Protein AF-A0A9D8ZIA2-F1 (afdb_monomer)

Structure (mmCIF, N/CA/C/O backbone):
data_AF-A0A9D8ZIA2-F1
#
_entry.id   AF-A0A9D8ZIA2-F1
#
loop_
_atom_site.group_PDB
_atom_site.id
_atom_site.type_symbol
_atom_site.label_atom_id
_atom_site.label_alt_id
_atom_site.label_comp_id
_atom_site.label_asym_id
_atom_site.label_entity_id
_atom_site.label_seq_id
_atom_site.pdbx_PDB_ins_code
_atom_site.Cartn_x
_atom_site.Cartn_y
_atom_site.Cartn_z
_atom_site.occupancy
_atom_site.B_iso_or_equiv
_atom_site.auth_seq_id
_atom_site.auth_comp_id
_atom_site.auth_asym_id
_atom_site.auth_atom_id
_atom_site.pdbx_PDB_model_num
ATOM 1 N N . MET A 1 1 ? -18.509 6.668 10.616 1.00 90.44 1 MET A N 1
ATOM 2 C CA . MET A 1 1 ? -17.737 7.118 11.794 1.00 90.44 1 MET A CA 1
ATOM 3 C C . MET A 1 1 ? -17.154 5.915 12.534 1.00 90.44 1 MET A C 1
ATOM 5 O O . MET A 1 1 ? -17.784 4.862 12.490 1.00 90.44 1 MET A O 1
ATOM 9 N N . ILE A 1 2 ? -15.975 6.054 13.151 1.00 94.00 2 ILE A N 1
ATOM 10 C CA . ILE A 1 2 ? -15.231 5.004 13.873 1.00 94.00 2 ILE A CA 1
ATOM 11 C C . ILE A 1 2 ? -14.523 5.568 15.113 1.00 94.00 2 ILE A C 1
ATOM 13 O O . ILE A 1 2 ? -14.128 6.736 15.137 1.00 94.00 2 ILE A O 1
ATOM 17 N N . LYS A 1 3 ? -14.285 4.710 16.108 1.00 95.50 3 LYS A N 1
ATOM 18 C CA . LYS A 1 3 ? -13.441 5.009 17.271 1.00 95.50 3 LYS A CA 1
ATOM 19 C C . LYS A 1 3 ? -12.190 4.145 17.206 1.00 95.50 3 LYS A C 1
ATOM 21 O O . LYS A 1 3 ? -12.281 2.933 17.146 1.00 95.50 3 LYS A O 1
ATOM 26 N N . LEU A 1 4 ? -11.012 4.743 17.216 1.00 95.44 4 LEU A N 1
ATOM 27 C CA . LEU A 1 4 ? -9.748 4.015 17.152 1.00 95.44 4 LEU A CA 1
ATOM 28 C C . LEU A 1 4 ? -9.297 3.594 18.552 1.00 95.44 4 LEU A C 1
ATOM 30 O O . LEU A 1 4 ? -9.454 4.349 19.517 1.00 95.44 4 LEU A O 1
ATOM 34 N N . LYS A 1 5 ? -8.730 2.393 18.653 1.00 95.94 5 LYS A N 1
ATOM 35 C CA . LYS A 1 5 ? -8.091 1.863 19.859 1.00 95.94 5 LYS A CA 1
ATOM 36 C C . LYS A 1 5 ? -6.977 0.913 19.436 1.00 95.94 5 LYS A C 1
ATOM 38 O O . LYS A 1 5 ? -7.222 -0.001 18.657 1.00 95.94 5 LYS A O 1
ATOM 43 N N . ILE A 1 6 ? -5.778 1.122 19.971 1.00 95.62 6 ILE A N 1
ATOM 44 C CA . ILE A 1 6 ? -4.640 0.235 19.733 1.00 95.62 6 ILE A CA 1
ATOM 45 C C . ILE A 1 6 ? -4.630 -0.835 20.818 1.00 95.62 6 ILE A C 1
ATOM 47 O O . ILE A 1 6 ? -4.651 -0.537 22.010 1.00 95.62 6 ILE A O 1
ATOM 51 N N . THR A 1 7 ? -4.637 -2.088 20.388 1.00 96.50 7 THR A N 1
ATOM 52 C CA . THR A 1 7 ? -4.422 -3.266 21.230 1.00 96.50 7 THR A CA 1
ATOM 53 C C . THR A 1 7 ? -3.406 -4.152 20.525 1.00 96.50 7 THR A C 1
ATOM 55 O O . THR A 1 7 ? -3.273 -4.068 19.306 1.00 96.50 7 THR A O 1
ATOM 58 N N . TRP A 1 8 ? -2.714 -5.031 21.249 1.00 95.69 8 TRP A N 1
ATOM 59 C CA . TRP A 1 8 ? -1.745 -5.935 20.618 1.00 95.69 8 TRP A CA 1
ATOM 60 C C . TRP A 1 8 ? -2.393 -6.802 19.521 1.00 95.69 8 TRP A C 1
ATOM 62 O O . TRP A 1 8 ? -1.819 -6.983 18.453 1.00 95.69 8 TRP A O 1
ATOM 72 N N . LYS A 1 9 ? -3.638 -7.250 19.735 1.00 96.50 9 LYS A N 1
ATOM 73 C CA . LYS A 1 9 ? -4.407 -8.025 18.749 1.00 96.50 9 LYS A CA 1
ATOM 74 C C . LYS A 1 9 ? -4.733 -7.212 17.496 1.00 96.50 9 LYS A C 1
ATOM 76 O O . LYS A 1 9 ? -4.643 -7.733 16.388 1.00 96.50 9 LYS A O 1
ATOM 81 N N . TYR A 1 10 ? -5.086 -5.937 17.677 1.00 96.94 10 TYR A N 1
ATOM 82 C CA . TYR A 1 10 ? -5.290 -5.005 16.570 1.00 96.94 10 TYR A CA 1
ATOM 83 C C . TYR A 1 10 ? -3.988 -4.774 15.795 1.00 96.94 10 TYR A C 1
ATOM 85 O O . TYR A 1 10 ? -4.015 -4.783 14.570 1.00 96.94 10 TYR A O 1
ATOM 93 N N . CYS A 1 11 ? -2.850 -4.629 16.485 1.00 97.56 11 CYS A N 1
ATOM 94 C CA . CYS A 1 11 ? -1.548 -4.482 15.835 1.00 97.56 11 CYS A CA 1
ATOM 95 C C . CYS A 1 11 ? -1.218 -5.683 14.948 1.00 97.56 11 CYS A C 1
ATOM 97 O O . CYS A 1 11 ? -0.787 -5.473 13.823 1.00 97.56 11 CYS A O 1
ATOM 99 N N . ILE A 1 12 ? -1.471 -6.917 15.401 1.00 97.19 12 ILE A N 1
ATOM 100 C CA . ILE A 1 12 ? -1.246 -8.108 14.564 1.00 97.19 12 ILE A CA 1
ATOM 101 C C . ILE A 1 12 ? -2.190 -8.109 13.357 1.00 97.19 12 ILE A C 1
ATOM 103 O O . ILE A 1 12 ? -1.743 -8.314 12.234 1.00 97.19 12 ILE A O 1
ATOM 107 N N . ALA A 1 13 ? -3.479 -7.817 13.553 1.00 97.44 13 ALA A N 1
ATOM 108 C CA . ALA A 1 13 ? -4.431 -7.757 12.443 1.00 97.44 13 ALA A CA 1
ATOM 109 C C . ALA A 1 13 ? -4.048 -6.682 11.409 1.00 97.44 13 ALA A C 1
ATOM 111 O O . ALA A 1 13 ? -4.121 -6.926 10.205 1.00 97.44 13 ALA A O 1
ATOM 112 N N . PHE A 1 14 ? -3.622 -5.502 11.870 1.00 98.00 14 PHE A N 1
ATOM 113 C CA . PHE A 1 14 ? -3.156 -4.416 11.012 1.00 98.00 14 PHE A CA 1
ATOM 114 C C . PHE A 1 14 ? -1.840 -4.771 10.316 1.00 98.00 14 PHE A C 1
ATOM 116 O O . PHE A 1 14 ? -1.721 -4.529 9.121 1.00 98.00 14 PHE A O 1
ATOM 123 N N . TYR A 1 15 ? -0.888 -5.378 11.031 1.00 97.81 15 TYR A N 1
ATOM 124 C CA . TYR A 1 15 ? 0.360 -5.889 10.467 1.00 97.81 15 TYR A CA 1
ATOM 125 C C . TYR A 1 15 ? 0.082 -6.850 9.315 1.00 97.81 15 TYR A C 1
ATOM 127 O O . TYR A 1 15 ? 0.603 -6.645 8.224 1.00 97.81 15 TYR A O 1
ATOM 135 N N . CYS A 1 16 ? -0.793 -7.840 9.517 1.00 98.06 16 CYS A N 1
ATOM 136 C CA . CYS A 1 16 ? -1.123 -8.789 8.462 1.00 98.06 16 CYS A CA 1
ATOM 137 C C . CYS A 1 16 ? -1.758 -8.094 7.256 1.00 98.06 16 CYS A C 1
ATOM 139 O O . CYS A 1 16 ? -1.381 -8.376 6.128 1.00 98.06 16 CYS A O 1
ATOM 141 N N . ILE A 1 17 ? -2.684 -7.154 7.472 1.00 97.69 17 ILE A N 1
ATOM 142 C CA . ILE A 1 17 ? -3.266 -6.367 6.377 1.00 97.69 17 ILE A CA 1
ATOM 143 C C . ILE A 1 17 ? -2.177 -5.580 5.632 1.00 97.69 17 ILE A C 1
ATOM 145 O O . ILE A 1 17 ? -2.152 -5.601 4.407 1.00 97.69 17 ILE A O 1
ATOM 149 N N . GLY A 1 18 ? -1.284 -4.903 6.356 1.00 97.12 18 GLY A N 1
ATOM 150 C CA . GLY A 1 18 ? -0.177 -4.138 5.785 1.00 97.12 18 GLY A CA 1
ATOM 151 C C . GLY A 1 18 ? 0.767 -5.005 4.956 1.00 97.12 18 GLY A C 1
ATOM 152 O O . GLY A 1 18 ? 1.016 -4.693 3.797 1.00 97.12 18 GLY A O 1
ATOM 153 N N . MET A 1 19 ? 1.220 -6.128 5.517 1.00 96.38 19 MET A N 1
ATOM 154 C CA . MET A 1 19 ? 2.086 -7.087 4.830 1.00 96.38 19 MET A CA 1
ATOM 155 C C . MET A 1 19 ? 1.422 -7.690 3.593 1.00 96.38 19 MET A C 1
ATOM 157 O O . MET A 1 19 ? 2.071 -7.763 2.555 1.00 96.38 19 MET A O 1
ATOM 161 N N . LEU A 1 20 ? 0.144 -8.077 3.672 1.00 96.56 20 LEU A N 1
ATOM 162 C CA . LEU A 1 20 ? -0.581 -8.623 2.521 1.00 96.56 20 LEU A CA 1
ATOM 163 C C . LEU A 1 20 ? -0.730 -7.578 1.415 1.00 96.56 20 LEU A C 1
ATOM 165 O O . LEU A 1 20 ? -0.544 -7.903 0.252 1.00 96.56 20 LEU A O 1
ATOM 169 N N . TYR A 1 21 ? -1.040 -6.319 1.739 1.00 96.75 21 TYR A N 1
ATOM 170 C CA . TYR A 1 21 ? -1.161 -5.283 0.709 1.00 96.75 21 TYR A CA 1
ATOM 171 C C . TYR A 1 21 ? 0.177 -4.893 0.086 1.00 96.75 21 TYR A C 1
ATOM 173 O O . TYR A 1 21 ? 0.223 -4.718 -1.129 1.00 96.75 21 TYR A O 1
ATOM 181 N N . ALA A 1 22 ? 1.247 -4.799 0.878 1.00 93.75 22 ALA A N 1
ATOM 182 C CA . ALA A 1 22 ? 2.592 -4.577 0.353 1.00 93.75 22 ALA A CA 1
ATOM 183 C C . ALA A 1 22 ? 3.011 -5.728 -0.576 1.00 93.75 22 ALA A C 1
ATOM 185 O O . ALA A 1 22 ? 3.458 -5.510 -1.696 1.00 93.75 22 ALA A O 1
ATOM 186 N N . SER A 1 23 ? 2.765 -6.965 -0.155 1.00 93.50 23 SER A N 1
ATOM 187 C CA . SER A 1 23 ? 3.076 -8.158 -0.940 1.00 93.50 23 SER A CA 1
ATOM 188 C C . SER A 1 23 ? 2.231 -8.265 -2.209 1.00 93.50 23 SER A C 1
ATOM 190 O O . SER A 1 23 ? 2.765 -8.588 -3.267 1.00 93.50 23 SER A O 1
ATOM 192 N N . LEU A 1 24 ? 0.932 -7.955 -2.137 1.00 95.81 24 LEU A N 1
ATOM 193 C CA . LEU A 1 24 ? 0.029 -7.937 -3.290 1.00 95.81 24 LEU A CA 1
ATOM 194 C C . LEU A 1 24 ? 0.407 -6.859 -4.305 1.00 95.81 24 LEU A C 1
ATOM 196 O O . LEU A 1 24 ? 0.276 -7.103 -5.499 1.00 95.81 24 LEU A O 1
ATOM 200 N N . HIS A 1 25 ? 0.876 -5.696 -3.853 1.00 96.38 25 HIS A N 1
ATOM 201 C CA . HIS A 1 25 ? 1.362 -4.637 -4.734 1.00 96.38 25 HIS A CA 1
ATOM 202 C C . HIS A 1 25 ? 2.497 -5.148 -5.637 1.00 96.38 25 HIS A C 1
ATOM 204 O O . HIS A 1 25 ? 2.374 -5.103 -6.861 1.00 96.38 25 HIS A O 1
ATOM 210 N N . GLU A 1 26 ? 3.519 -5.766 -5.044 1.00 94.75 26 GLU A N 1
ATOM 211 C CA . GLU A 1 26 ? 4.630 -6.383 -5.782 1.00 94.75 26 GLU A CA 1
ATOM 212 C C . GLU A 1 26 ? 4.201 -7.593 -6.612 1.00 94.75 26 GLU A C 1
ATOM 214 O O . GLU A 1 26 ? 4.697 -7.838 -7.711 1.00 94.75 26 GLU A O 1
ATOM 219 N N . LEU A 1 27 ? 3.258 -8.383 -6.098 1.00 95.19 27 LEU A N 1
ATOM 220 C CA . LEU A 1 27 ? 2.729 -9.527 -6.826 1.00 95.19 27 LEU A CA 1
ATOM 221 C C . LEU A 1 27 ? 2.014 -9.072 -8.105 1.00 95.19 27 LEU A C 1
ATOM 223 O O . LEU A 1 27 ? 2.158 -9.699 -9.149 1.00 95.19 27 LEU A O 1
ATOM 227 N N . ILE A 1 28 ? 1.286 -7.959 -8.052 1.00 96.88 28 ILE A N 1
ATOM 228 C CA . ILE A 1 28 ? 0.581 -7.404 -9.208 1.00 96.88 28 ILE A CA 1
ATOM 229 C C . ILE A 1 28 ? 1.554 -6.879 -10.259 1.00 96.88 28 ILE A C 1
ATOM 231 O O . ILE A 1 28 ? 1.306 -7.121 -11.440 1.00 96.88 28 ILE A O 1
ATOM 235 N N . HIS A 1 29 ? 2.668 -6.252 -9.866 1.00 96.62 29 HIS A N 1
ATOM 236 C CA . HIS A 1 29 ? 3.751 -5.946 -10.805 1.00 96.62 29 HIS A CA 1
ATOM 237 C C . HIS A 1 29 ? 4.225 -7.209 -11.531 1.00 96.62 29 HIS A C 1
ATOM 239 O O . HIS A 1 29 ? 4.245 -7.250 -12.760 1.00 96.62 29 HIS A O 1
ATOM 245 N N . HIS A 1 30 ? 4.522 -8.268 -10.775 1.00 96.12 30 HIS A N 1
ATOM 246 C CA . HIS A 1 30 ? 5.043 -9.528 -11.306 1.00 96.12 30 HIS A CA 1
ATOM 247 C C . HIS A 1 30 ? 4.079 -10.221 -12.280 1.00 96.12 30 HIS A C 1
ATOM 249 O O . HIS A 1 30 ? 4.461 -10.595 -13.389 1.00 96.12 30 HIS A O 1
ATOM 255 N N . PHE A 1 31 ? 2.802 -10.346 -11.909 1.00 96.56 31 PHE A N 1
ATOM 256 C CA . PHE A 1 31 ? 1.786 -10.946 -12.781 1.00 96.56 31 PHE A CA 1
ATOM 257 C C . PHE A 1 31 ? 1.482 -10.080 -14.005 1.00 96.56 31 PHE A C 1
ATOM 259 O O . PHE A 1 31 ? 1.306 -10.621 -15.095 1.00 96.56 31 PHE A O 1
ATOM 266 N N . ALA A 1 32 ? 1.434 -8.753 -13.862 1.00 97.19 32 ALA A N 1
ATOM 267 C CA . ALA A 1 32 ? 1.276 -7.864 -15.009 1.00 97.19 32 ALA A CA 1
ATOM 268 C C . ALA A 1 32 ? 2.474 -7.978 -15.966 1.00 97.19 32 ALA A C 1
ATOM 270 O O . ALA A 1 32 ? 2.278 -8.024 -17.179 1.00 97.19 32 ALA A O 1
ATOM 271 N N . GLY A 1 33 ? 3.690 -8.113 -15.427 1.00 96.50 33 GLY A N 1
ATOM 272 C CA . GLY A 1 33 ? 4.902 -8.403 -16.190 1.00 96.50 33 GLY A CA 1
ATOM 273 C C . GLY A 1 33 ? 4.774 -9.691 -16.998 1.00 96.50 33 GLY A C 1
ATOM 274 O O . GLY A 1 33 ? 4.987 -9.668 -18.204 1.00 96.50 33 GLY A O 1
ATOM 275 N N . TYR A 1 34 ? 4.325 -10.784 -16.376 1.00 96.56 34 TYR A N 1
ATOM 276 C CA . TYR A 1 34 ? 4.068 -12.041 -17.086 1.00 96.56 34 TYR A CA 1
ATOM 277 C C . TYR A 1 34 ? 3.035 -11.889 -18.209 1.00 96.56 34 TYR A C 1
ATOM 279 O O . TYR A 1 34 ? 3.269 -12.339 -19.328 1.00 96.56 34 TYR A O 1
ATOM 287 N N . VAL A 1 35 ? 1.911 -11.218 -17.945 1.00 97.19 35 VAL A N 1
ATOM 288 C CA . VAL A 1 35 ? 0.847 -11.025 -18.946 1.00 97.19 35 VAL A CA 1
ATOM 289 C C . VAL A 1 35 ? 1.335 -10.212 -20.149 1.00 97.19 35 VAL A C 1
ATOM 291 O O . VAL A 1 35 ? 0.946 -10.502 -21.277 1.00 97.19 35 VAL A O 1
ATOM 294 N N . VAL A 1 36 ? 2.175 -9.199 -19.927 1.00 96.62 36 VAL A N 1
ATOM 295 C CA . VAL A 1 36 ? 2.627 -8.281 -20.984 1.00 96.62 36 VAL A CA 1
ATOM 296 C C . VAL A 1 36 ? 3.886 -8.780 -21.702 1.00 96.62 36 VAL A C 1
ATOM 298 O O . VAL A 1 36 ? 4.027 -8.570 -22.908 1.00 96.62 36 VAL A O 1
ATOM 301 N N . CYS A 1 37 ? 4.803 -9.435 -20.990 1.00 95.44 37 CYS A N 1
ATOM 302 C CA . CYS A 1 37 ? 6.055 -9.942 -21.552 1.00 95.44 37 CYS A CA 1
ATOM 303 C C . CYS A 1 37 ? 5.956 -11.396 -22.044 1.00 95.44 37 CYS A C 1
ATOM 305 O O . CYS A 1 37 ? 6.793 -11.810 -22.837 1.00 95.44 37 CYS A O 1
ATOM 307 N N . GLY A 1 38 ? 4.964 -12.170 -21.589 1.00 95.44 38 GLY A N 1
ATOM 308 C CA . GLY A 1 38 ? 4.784 -13.590 -21.923 1.00 95.44 38 GLY A CA 1
ATOM 309 C C . GLY A 1 38 ? 5.619 -14.564 -21.081 1.00 95.44 38 GLY A C 1
ATOM 310 O O . GLY A 1 38 ? 5.396 -15.772 -21.148 1.00 95.44 38 GLY A O 1
ATOM 311 N N . GLU A 1 39 ? 6.542 -14.058 -20.262 1.00 95.25 39 GLU A N 1
ATOM 312 C CA . GLU A 1 39 ? 7.457 -14.843 -19.430 1.00 95.25 39 GLU A CA 1
ATOM 313 C C . GLU A 1 39 ? 7.615 -14.226 -18.033 1.00 95.25 39 GLU A C 1
ATOM 315 O O . GLU A 1 39 ? 7.353 -13.039 -17.818 1.00 95.25 39 GLU A O 1
ATOM 320 N N . TRP A 1 40 ? 8.010 -15.050 -17.060 1.00 95.75 40 TRP A N 1
ATOM 321 C CA . TRP A 1 40 ? 8.200 -14.615 -15.676 1.00 95.75 40 TRP A CA 1
ATOM 322 C C . TRP A 1 40 ? 9.498 -13.819 -15.527 1.00 95.75 40 TRP A C 1
ATOM 324 O O . TRP A 1 40 ? 10.559 -14.287 -15.930 1.00 95.75 40 TRP A O 1
ATOM 334 N N . GLY A 1 41 ? 9.411 -12.643 -14.902 1.00 94.00 41 GLY A N 1
ATOM 335 C CA . GLY A 1 41 ? 10.581 -11.915 -14.412 1.00 94.00 41 GLY A CA 1
ATOM 336 C C . GLY A 1 41 ? 11.032 -12.414 -13.036 1.00 94.00 41 GLY A C 1
ATOM 337 O O . GLY A 1 41 ? 10.781 -13.563 -12.672 1.00 94.00 41 GLY A O 1
ATOM 338 N N . VAL A 1 42 ? 11.673 -11.553 -12.248 1.00 93.69 42 VAL A N 1
ATOM 339 C CA . VAL A 1 42 ? 12.095 -11.855 -10.870 1.00 93.69 42 VAL A CA 1
ATOM 340 C C . VAL A 1 42 ? 11.393 -10.916 -9.898 1.00 93.69 42 VAL A C 1
ATOM 342 O O . VAL A 1 42 ? 11.167 -9.753 -10.203 1.00 93.69 42 VAL A O 1
ATOM 345 N N . LYS A 1 43 ? 11.072 -11.403 -8.701 1.00 93.06 43 LYS A N 1
ATOM 346 C CA . LYS A 1 43 ? 10.405 -10.631 -7.654 1.00 93.06 43 LYS A CA 1
ATOM 347 C C . LYS A 1 43 ? 10.980 -10.953 -6.272 1.00 93.06 43 LYS A C 1
ATOM 349 O O . LYS A 1 43 ? 11.035 -12.117 -5.864 1.00 93.06 43 LYS A O 1
ATOM 354 N N . THR A 1 44 ? 11.322 -9.912 -5.518 1.00 91.31 44 THR A N 1
ATOM 355 C CA . THR A 1 44 ? 11.695 -9.963 -4.096 1.00 91.31 44 THR A CA 1
ATOM 356 C C . THR A 1 44 ? 10.605 -9.328 -3.217 1.00 91.31 44 THR A C 1
ATOM 358 O O . THR A 1 44 ? 9.459 -9.206 -3.658 1.00 91.31 44 THR A O 1
ATOM 361 N N . PHE A 1 45 ? 10.877 -8.981 -1.952 1.00 90.12 45 PHE A N 1
ATOM 362 C CA . PHE A 1 45 ? 9.914 -8.205 -1.166 1.00 90.12 45 PHE A CA 1
ATOM 363 C C . PHE A 1 45 ? 9.831 -6.769 -1.664 1.00 90.12 45 PHE A C 1
ATOM 365 O O . PHE A 1 45 ? 8.732 -6.245 -1.671 1.00 90.12 45 PHE A O 1
ATOM 372 N N . ASN A 1 46 ? 10.940 -6.155 -2.080 1.00 88.94 46 ASN A N 1
ATOM 373 C CA . ASN A 1 46 ? 11.007 -4.723 -2.402 1.00 88.94 46 ASN A CA 1
ATOM 374 C C . ASN A 1 46 ? 11.468 -4.425 -3.841 1.00 88.94 46 ASN A C 1
ATOM 376 O O . ASN A 1 46 ? 11.854 -3.300 -4.155 1.00 88.94 46 ASN A O 1
ATOM 380 N N . TYR A 1 47 ? 11.519 -5.441 -4.695 1.00 89.12 47 TYR A N 1
ATOM 381 C CA . TYR A 1 47 ? 11.975 -5.313 -6.070 1.00 89.12 47 TYR A CA 1
ATOM 382 C C . TYR A 1 47 ? 11.211 -6.268 -6.979 1.00 89.12 47 TYR A C 1
ATOM 384 O O . TYR A 1 47 ? 10.875 -7.391 -6.592 1.00 89.12 47 TYR A O 1
ATOM 392 N N . PHE A 1 48 ? 11.015 -5.843 -8.221 1.00 92.44 48 PHE A N 1
ATOM 393 C CA . PHE A 1 48 ? 10.594 -6.706 -9.307 1.00 92.44 48 PHE A CA 1
ATOM 394 C C . PHE A 1 48 ? 11.348 -6.345 -10.592 1.00 92.44 48 PHE A C 1
ATOM 396 O O . PHE A 1 48 ? 11.782 -5.209 -10.784 1.00 92.44 48 PHE A O 1
ATOM 403 N N . SER A 1 49 ? 11.463 -7.322 -11.479 1.00 93.62 49 SER A N 1
ATOM 404 C CA . SER A 1 49 ? 11.881 -7.181 -12.867 1.00 93.62 49 SER A CA 1
ATOM 405 C C . SER A 1 49 ? 10.877 -7.886 -13.765 1.00 93.62 49 SER A C 1
ATOM 407 O O . SER A 1 49 ? 10.132 -8.769 -13.325 1.00 93.62 49 SER A O 1
ATOM 409 N N . THR A 1 50 ? 10.844 -7.513 -15.035 1.00 94.81 50 THR A N 1
ATOM 410 C CA . THR A 1 50 ? 10.032 -8.180 -16.053 1.00 94.81 50 THR A CA 1
ATOM 411 C C . THR A 1 50 ? 10.929 -8.876 -17.075 1.00 94.81 50 THR A C 1
ATOM 413 O O . THR A 1 50 ? 12.080 -8.498 -17.274 1.00 94.81 50 THR A O 1
ATOM 416 N N . ALA A 1 51 ? 10.412 -9.902 -17.756 1.00 93.75 51 ALA A N 1
ATOM 417 C CA . ALA A 1 51 ? 11.179 -10.605 -18.791 1.00 93.75 51 ALA A CA 1
ATOM 418 C C . ALA A 1 51 ? 11.490 -9.726 -20.020 1.00 93.75 51 ALA A C 1
ATOM 420 O O . ALA A 1 51 ? 12.392 -10.032 -20.792 1.00 93.75 51 ALA A O 1
ATOM 421 N N . CYS A 1 52 ? 10.753 -8.627 -20.192 1.00 93.06 52 CYS A N 1
ATOM 422 C CA . CYS A 1 52 ? 10.919 -7.666 -21.275 1.00 93.06 52 CYS A CA 1
ATOM 423 C C . CYS A 1 52 ? 11.422 -6.301 -20.779 1.00 93.06 52 CYS A C 1
ATOM 425 O O . CYS A 1 52 ? 11.077 -5.261 -21.346 1.00 93.06 52 CYS A O 1
ATOM 427 N N . ASP A 1 53 ? 12.214 -6.298 -19.701 1.00 90.56 53 ASP A N 1
ATOM 428 C CA . ASP A 1 53 ? 12.817 -5.083 -19.156 1.00 90.56 53 ASP A CA 1
ATOM 429 C C . ASP A 1 53 ? 13.581 -4.301 -20.236 1.00 90.56 53 ASP A C 1
ATOM 431 O O . ASP A 1 53 ? 14.334 -4.855 -21.035 1.00 90.56 53 ASP A O 1
ATOM 435 N N . GLY A 1 54 ? 13.370 -2.983 -20.259 1.00 86.94 54 GLY A 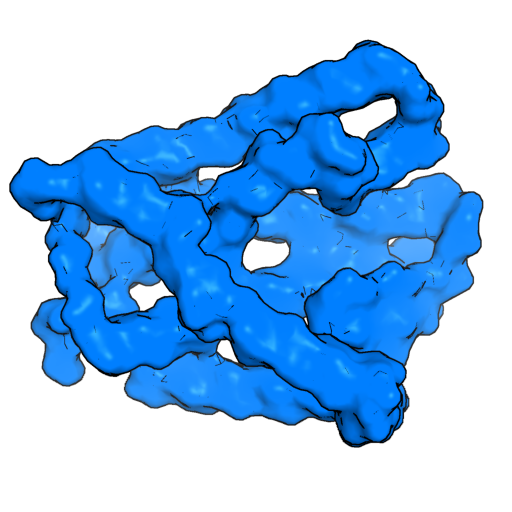N 1
ATOM 436 C CA . GLY A 1 54 ? 13.905 -2.082 -21.283 1.00 86.94 54 GLY A CA 1
ATOM 437 C C . GLY A 1 54 ? 12.965 -1.839 -22.469 1.00 86.94 54 GLY A C 1
ATOM 438 O O . GLY A 1 54 ? 13.169 -0.879 -23.210 1.00 86.94 54 GLY A O 1
ATOM 439 N N . GLU A 1 55 ? 11.903 -2.630 -22.634 1.00 92.62 55 GLU A N 1
ATOM 440 C CA . GLU A 1 55 ? 10.854 -2.335 -23.611 1.00 92.62 55 GLU A CA 1
ATOM 441 C C . GLU A 1 55 ? 9.772 -1.403 -23.029 1.00 92.62 55 GLU A C 1
ATOM 443 O O . GLU A 1 55 ? 9.391 -1.553 -21.866 1.00 92.62 55 GLU A O 1
ATOM 448 N N . PRO A 1 56 ? 9.151 -0.517 -23.839 1.00 91.19 56 PRO A N 1
ATOM 449 C CA . PRO A 1 56 ? 8.093 0.381 -23.362 1.00 91.19 56 PRO A CA 1
ATOM 450 C C . PRO A 1 56 ? 6.907 -0.334 -22.699 1.00 91.19 56 PRO A C 1
ATOM 452 O O . PRO A 1 56 ? 6.249 0.217 -21.816 1.00 91.19 56 PRO A O 1
ATOM 455 N N . LYS A 1 57 ? 6.629 -1.577 -23.112 1.00 92.19 57 LYS A N 1
ATOM 456 C CA . LYS A 1 57 ? 5.536 -2.389 -22.568 1.00 92.19 57 LYS A CA 1
ATOM 457 C C . LYS A 1 57 ? 5.782 -2.825 -21.114 1.00 92.19 57 LYS A C 1
ATOM 459 O O . LYS A 1 57 ? 4.813 -2.981 -20.376 1.00 92.19 57 LYS A O 1
ATOM 464 N N . ALA A 1 58 ? 7.037 -2.927 -20.662 1.00 92.75 58 ALA A N 1
ATOM 465 C CA . ALA A 1 58 ? 7.370 -3.264 -19.273 1.00 92.75 58 ALA A CA 1
ATOM 466 C C . ALA A 1 58 ? 6.807 -2.236 -18.273 1.00 92.75 58 ALA A C 1
ATOM 468 O O . ALA A 1 58 ? 6.397 -2.590 -17.168 1.00 92.75 58 ALA A O 1
ATOM 469 N N . HIS A 1 59 ? 6.668 -0.971 -18.683 1.00 94.56 59 HIS A N 1
ATOM 470 C CA . HIS A 1 59 ? 6.103 0.084 -17.837 1.00 94.56 59 HIS A CA 1
ATOM 471 C C . HIS A 1 59 ? 4.623 -0.134 -17.489 1.00 94.56 59 HIS A C 1
ATOM 473 O O . HIS A 1 59 ? 4.154 0.392 -16.481 1.00 94.56 59 HIS A O 1
ATOM 479 N N . ILE A 1 60 ? 3.885 -0.943 -18.261 1.00 95.12 60 ILE A N 1
ATOM 480 C CA . ILE A 1 60 ? 2.518 -1.354 -17.899 1.00 95.12 60 ILE A CA 1
ATOM 481 C C . ILE A 1 60 ? 2.545 -2.133 -16.580 1.00 95.12 60 ILE A C 1
ATOM 483 O O . ILE A 1 60 ? 1.723 -1.877 -15.698 1.00 95.12 60 ILE A O 1
ATOM 487 N N . ALA A 1 61 ? 3.519 -3.035 -16.417 1.00 95.69 61 ALA A N 1
ATOM 488 C CA . ALA A 1 61 ? 3.712 -3.767 -15.173 1.00 95.69 61 ALA A CA 1
ATOM 489 C C . ALA A 1 61 ? 4.053 -2.809 -14.028 1.00 95.69 61 ALA A C 1
ATOM 491 O O . ALA A 1 61 ? 3.451 -2.907 -12.963 1.00 95.69 61 ALA A O 1
ATOM 492 N N . THR A 1 62 ? 4.916 -1.816 -14.265 1.00 95.12 62 THR A N 1
ATOM 493 C CA . THR A 1 62 ? 5.253 -0.774 -13.282 1.00 95.12 62 THR A CA 1
ATOM 494 C C . THR A 1 62 ? 4.054 0.080 -12.857 1.00 95.12 62 THR A C 1
ATOM 496 O O . THR A 1 62 ? 3.972 0.470 -11.703 1.00 95.12 62 THR A O 1
ATOM 499 N N . TYR A 1 63 ? 3.069 0.353 -13.713 1.00 96.94 63 TYR A N 1
ATOM 500 C CA . TYR A 1 63 ? 1.860 1.065 -13.267 1.00 96.94 63 TYR A CA 1
ATOM 501 C C . TYR A 1 63 ? 0.848 0.177 -12.538 1.00 96.94 63 TYR A C 1
ATOM 503 O O . TYR A 1 63 ? 0.029 0.689 -11.768 1.00 96.94 63 TYR A O 1
ATOM 511 N N . ALA A 1 64 ? 0.879 -1.139 -12.759 1.00 97.50 64 ALA A N 1
ATOM 512 C CA . ALA A 1 64 ? -0.132 -2.052 -12.234 1.00 97.50 64 ALA A CA 1
ATOM 513 C C . ALA A 1 64 ? -0.197 -2.043 -10.695 1.00 97.50 64 ALA A C 1
ATOM 515 O O . ALA A 1 64 ? -1.292 -1.991 -10.125 1.00 97.50 64 ALA A O 1
ATOM 516 N N . GLY A 1 65 ? 0.954 -2.022 -10.018 1.00 95.94 65 GLY A N 1
ATOM 517 C CA . GLY A 1 65 ? 1.019 -1.938 -8.559 1.00 95.94 65 GLY A CA 1
ATOM 518 C C . GLY A 1 65 ? 0.372 -0.662 -8.001 1.00 95.94 65 GLY A C 1
ATOM 519 O O . GLY A 1 65 ? -0.523 -0.770 -7.154 1.00 95.94 65 GLY A O 1
ATOM 520 N N . PRO A 1 66 ? 0.767 0.553 -8.436 1.00 96.88 66 PRO A N 1
ATOM 521 C CA . PRO A 1 66 ? 0.128 1.796 -8.010 1.00 96.88 66 PRO A CA 1
ATOM 522 C C . PRO A 1 66 ? -1.374 1.834 -8.267 1.00 96.88 66 PRO A C 1
ATOM 524 O O . PRO A 1 66 ? -2.140 2.214 -7.380 1.00 96.88 66 PRO A O 1
ATOM 527 N N . VAL A 1 67 ? -1.812 1.385 -9.448 1.00 98.06 67 VAL A N 1
ATOM 528 C CA . VAL A 1 67 ? -3.237 1.308 -9.797 1.00 98.06 67 VAL A CA 1
ATOM 529 C C . VAL A 1 67 ? -3.988 0.446 -8.785 1.00 98.06 67 VAL A C 1
ATOM 531 O O . VAL A 1 67 ? -5.014 0.882 -8.257 1.00 98.06 67 VAL A O 1
ATOM 534 N N . PHE A 1 68 ? -3.463 -0.734 -8.448 1.00 98.00 68 PHE A N 1
ATOM 535 C CA . PHE A 1 68 ? -4.037 -1.574 -7.400 1.00 98.00 68 PHE A CA 1
ATOM 536 C C . PHE A 1 68 ? -4.112 -0.847 -6.058 1.00 98.00 68 PHE A C 1
ATOM 538 O O . PHE A 1 68 ? -5.179 -0.789 -5.447 1.00 98.00 68 PHE A O 1
ATOM 545 N N . THR A 1 69 ? -3.012 -0.246 -5.612 1.00 97.38 69 THR A N 1
ATOM 546 C CA . THR A 1 69 ? -2.963 0.493 -4.349 1.00 97.38 69 THR A CA 1
ATOM 547 C C . THR A 1 69 ? -4.025 1.588 -4.303 1.00 97.38 69 THR A C 1
ATOM 549 O O . THR A 1 69 ? -4.794 1.648 -3.340 1.00 97.38 69 THR A O 1
ATOM 552 N N . PHE 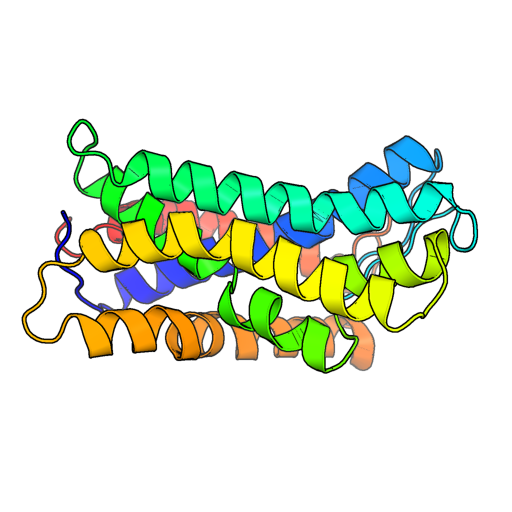A 1 70 ? -4.137 2.416 -5.343 1.00 98.25 70 PHE A N 1
ATOM 553 C CA . PHE A 1 70 ? -5.144 3.472 -5.397 1.00 98.25 70 PHE A CA 1
ATOM 554 C C . PHE A 1 70 ? -6.562 2.903 -5.376 1.00 98.25 70 PHE A C 1
ATOM 556 O O . PHE A 1 70 ? -7.383 3.356 -4.576 1.00 98.25 70 PHE A O 1
ATOM 563 N N . ILE A 1 71 ? -6.849 1.855 -6.154 1.00 98.44 71 ILE A N 1
ATOM 564 C CA . ILE A 1 71 ? -8.146 1.166 -6.108 1.00 98.44 71 ILE A CA 1
ATOM 565 C C . ILE A 1 71 ? -8.459 0.718 -4.676 1.00 98.44 71 ILE A C 1
ATOM 567 O O . ILE A 1 71 ? -9.548 0.996 -4.167 1.00 98.44 71 ILE A O 1
ATOM 571 N N . MET A 1 72 ? -7.504 0.103 -3.979 1.00 98.38 72 MET A N 1
ATOM 572 C CA . MET A 1 72 ? -7.716 -0.398 -2.621 1.00 98.38 72 MET A CA 1
ATOM 573 C C . MET A 1 72 ? -7.890 0.718 -1.584 1.00 98.38 72 MET A C 1
ATOM 575 O O . MET A 1 72 ? -8.690 0.553 -0.655 1.00 98.38 72 MET A O 1
ATOM 579 N N . MET A 1 73 ? -7.264 1.888 -1.764 1.00 98.56 73 MET A N 1
ATOM 580 C CA . MET A 1 73 ? -7.575 3.080 -0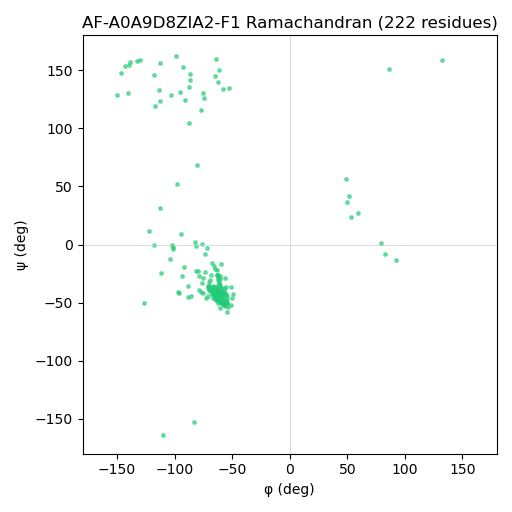.961 1.00 98.56 73 MET A CA 1
ATOM 581 C C . MET A 1 73 ? -9.035 3.509 -1.143 1.00 98.56 73 MET A C 1
ATOM 583 O O . MET A 1 73 ? -9.726 3.796 -0.162 1.00 98.56 73 MET A O 1
ATOM 587 N N . TYR A 1 74 ? -9.535 3.524 -2.380 1.00 98.62 74 TYR A N 1
ATOM 588 C CA . TYR A 1 74 ? -10.921 3.898 -2.673 1.00 98.62 74 TYR A CA 1
ATOM 589 C C . TYR A 1 74 ? -11.928 2.846 -2.192 1.00 98.62 74 TYR A C 1
ATOM 591 O O . TYR A 1 74 ? -12.983 3.213 -1.666 1.00 98.62 74 TYR A O 1
ATOM 599 N N . VAL A 1 75 ? -11.601 1.553 -2.269 1.00 98.44 75 VAL A N 1
ATOM 600 C CA . VAL A 1 75 ? -12.400 0.479 -1.653 1.00 98.44 75 VAL A CA 1
ATOM 601 C C . VAL A 1 75 ? -12.450 0.662 -0.133 1.00 98.44 75 VAL A C 1
ATOM 603 O O . VAL A 1 75 ? -13.529 0.606 0.465 1.00 98.44 75 VAL A O 1
ATOM 606 N N . GLY A 1 76 ? -11.314 0.966 0.499 1.00 98.25 76 GLY A N 1
ATOM 607 C CA . GLY A 1 76 ? -11.260 1.262 1.928 1.00 98.25 76 GLY A CA 1
ATOM 608 C C . GLY A 1 76 ? -12.119 2.474 2.294 1.00 98.25 76 GLY A C 1
ATOM 609 O O . GLY A 1 76 ? -12.937 2.420 3.215 1.00 98.25 76 GLY A O 1
ATOM 610 N N . ALA A 1 77 ? -12.034 3.540 1.499 1.00 98.38 77 ALA A N 1
ATOM 611 C CA . ALA A 1 77 ? -12.863 4.729 1.642 1.00 98.38 77 ALA A CA 1
ATOM 612 C C . ALA A 1 77 ? -14.355 4.410 1.461 1.00 98.38 77 ALA A C 1
ATOM 614 O O . ALA A 1 77 ? -15.201 4.932 2.192 1.00 98.38 77 ALA A O 1
ATOM 615 N N . TYR A 1 78 ? -14.721 3.538 0.526 1.00 98.25 78 TYR A N 1
ATOM 616 C CA . TYR A 1 78 ? -16.097 3.087 0.343 1.00 98.25 78 TYR A CA 1
ATOM 617 C C . TYR A 1 78 ? -16.635 2.362 1.586 1.00 98.25 78 TYR A C 1
ATOM 619 O O . TYR A 1 78 ? -17.766 2.630 2.005 1.00 98.25 78 TYR A O 1
ATOM 627 N N . PHE A 1 79 ? -15.822 1.536 2.247 1.00 98.31 79 PHE A N 1
ATOM 628 C CA . PHE A 1 79 ? -16.210 0.850 3.485 1.00 98.31 79 PHE A CA 1
ATOM 629 C C . PHE A 1 79 ? -16.418 1.776 4.692 1.00 98.31 79 PHE A C 1
ATOM 631 O O . PHE A 1 79 ? -17.097 1.382 5.638 1.00 98.31 79 PHE A O 1
ATOM 638 N N . LEU A 1 80 ? -15.936 3.023 4.652 1.00 97.56 80 LEU A N 1
ATOM 639 C CA . LEU A 1 80 ? -16.199 4.023 5.697 1.00 97.56 80 LEU A CA 1
ATOM 640 C C . LEU A 1 80 ? -17.631 4.590 5.680 1.00 97.56 80 LEU A C 1
ATOM 642 O O . LEU A 1 80 ? -18.011 5.311 6.607 1.00 97.56 80 LEU A O 1
ATOM 646 N N . ASN A 1 81 ? -18.428 4.276 4.652 1.00 96.12 81 ASN A N 1
ATOM 647 C CA . ASN A 1 81 ? -19.820 4.718 4.542 1.00 96.12 81 ASN A CA 1
ATOM 648 C C . ASN A 1 81 ? -20.697 4.188 5.688 1.00 96.12 81 ASN A C 1
ATOM 650 O O . ASN A 1 81 ? -20.486 3.095 6.214 1.00 96.12 81 ASN A O 1
ATOM 654 N N . GLU A 1 82 ? -21.732 4.950 6.049 1.00 89.88 82 GLU A N 1
ATOM 655 C CA . GLU A 1 82 ? -22.577 4.665 7.216 1.00 89.88 82 GLU A CA 1
ATOM 656 C C . GLU A 1 82 ? -23.290 3.316 7.145 1.00 89.88 82 GLU A C 1
ATOM 658 O O . GLU A 1 82 ? -23.364 2.633 8.165 1.00 89.88 82 GLU A O 1
ATOM 663 N N . LYS A 1 83 ? -23.685 2.901 5.935 1.00 94.56 83 LYS A N 1
ATOM 664 C CA . LYS A 1 83 ? -24.362 1.629 5.642 1.00 94.56 83 LYS A CA 1
ATOM 665 C C . LYS A 1 83 ? -23.577 0.369 6.023 1.00 94.56 83 LYS A C 1
ATOM 667 O O . LYS A 1 83 ? -24.146 -0.715 6.065 1.00 94.56 83 LYS A O 1
ATOM 672 N N . PHE A 1 84 ? -22.268 0.477 6.245 1.00 96.12 84 PHE A N 1
ATOM 673 C CA . PHE A 1 84 ? -21.427 -0.671 6.570 1.00 96.12 84 PHE A CA 1
ATOM 674 C C . PHE A 1 84 ? -21.285 -0.895 8.080 1.00 96.12 84 PHE A C 1
ATOM 676 O O . PHE A 1 84 ? -21.364 0.033 8.888 1.00 96.12 84 PHE A O 1
ATOM 683 N N . SER A 1 85 ? -21.043 -2.151 8.463 1.00 95.56 85 SER A N 1
ATOM 684 C CA . SER A 1 85 ? -20.797 -2.538 9.855 1.00 95.56 85 SER A CA 1
ATOM 685 C C . SER A 1 85 ? -19.518 -1.903 10.412 1.00 95.56 85 SER A C 1
ATOM 687 O O . SER A 1 85 ? -18.624 -1.521 9.654 1.00 95.56 85 SER A O 1
ATOM 689 N N . ASN A 1 86 ? -19.397 -1.834 11.743 1.00 95.06 86 ASN A N 1
ATOM 690 C CA . ASN A 1 86 ? -18.187 -1.328 12.408 1.00 95.06 86 ASN A CA 1
ATOM 691 C C . ASN A 1 86 ? -16.932 -2.071 11.947 1.00 95.06 86 ASN A C 1
ATOM 693 O O . ASN A 1 86 ? -15.958 -1.432 11.560 1.00 95.06 86 ASN A O 1
ATOM 697 N N . TYR A 1 87 ? -17.007 -3.400 11.856 1.00 96.12 87 TYR A N 1
ATOM 698 C CA . TYR A 1 87 ? -15.946 -4.226 11.286 1.00 96.12 87 TYR A CA 1
ATOM 699 C C . TYR A 1 87 ? -15.486 -3.738 9.906 1.00 96.12 87 TYR A C 1
ATOM 701 O O . TYR A 1 87 ? -14.297 -3.507 9.701 1.00 96.12 87 TYR A O 1
ATOM 709 N N . LYS A 1 88 ? -16.418 -3.539 8.962 1.00 97.06 88 LYS A N 1
ATOM 710 C CA . LYS A 1 88 ? -16.078 -3.078 7.609 1.00 97.06 88 LYS A CA 1
ATOM 711 C C . LYS A 1 88 ? -15.495 -1.669 7.624 1.00 97.06 88 LYS A C 1
ATOM 713 O O . LYS A 1 88 ? -14.535 -1.421 6.909 1.00 97.06 88 LYS A O 1
ATOM 718 N N . LYS A 1 89 ? -16.010 -0.769 8.464 1.00 97.75 89 LYS A N 1
ATOM 719 C CA . LYS A 1 89 ? -15.464 0.588 8.610 1.00 97.75 89 LYS A CA 1
ATOM 720 C C . LYS A 1 89 ? -14.025 0.563 9.139 1.00 97.75 89 LYS A C 1
ATOM 722 O O . LYS A 1 89 ? -13.167 1.256 8.605 1.00 97.75 89 LYS A O 1
ATOM 727 N N . HIS A 1 90 ? -13.743 -0.266 10.140 1.00 97.75 90 HIS A N 1
ATOM 728 C CA . HIS A 1 90 ? -12.394 -0.458 10.669 1.00 97.75 90 HIS A CA 1
ATOM 729 C C . HIS A 1 90 ? -11.442 -1.089 9.651 1.00 97.75 90 HIS A C 1
ATOM 731 O O . HIS A 1 90 ? -10.317 -0.619 9.493 1.00 97.75 90 HIS A O 1
ATOM 737 N N . LEU A 1 91 ? -11.909 -2.108 8.926 1.00 97.75 91 LEU A N 1
ATOM 738 C CA . LEU A 1 91 ? -11.167 -2.706 7.823 1.00 97.75 91 LEU A CA 1
ATOM 739 C C . LEU A 1 91 ? -10.870 -1.666 6.740 1.00 97.75 91 LEU A C 1
ATOM 741 O O . LEU A 1 91 ? -9.731 -1.548 6.319 1.00 97.75 91 LEU A O 1
ATOM 745 N N . GLY A 1 92 ? -11.861 -0.867 6.340 1.00 98.00 92 GLY A N 1
ATOM 746 C CA . GLY A 1 92 ? -11.693 0.184 5.342 1.00 98.00 92 GLY A CA 1
ATOM 747 C C . GLY A 1 92 ? -10.690 1.253 5.760 1.00 98.00 92 GLY A C 1
ATOM 748 O O . GLY A 1 92 ? -9.854 1.657 4.959 1.00 98.00 92 GLY A O 1
ATOM 749 N N . PHE A 1 93 ? -10.719 1.658 7.031 1.00 98.31 93 PHE A N 1
ATOM 750 C CA . PHE A 1 93 ? -9.707 2.547 7.594 1.00 98.31 93 PHE A CA 1
ATOM 751 C C . PHE A 1 93 ? -8.311 1.920 7.513 1.00 98.31 93 PHE A C 1
ATOM 753 O O . PHE A 1 93 ? -7.384 2.555 7.021 1.00 98.31 93 PHE A O 1
ATOM 760 N N . ALA A 1 94 ? -8.168 0.659 7.933 1.00 98.00 94 ALA A N 1
ATOM 761 C CA . ALA A 1 94 ? -6.896 -0.050 7.869 1.00 98.00 94 ALA A CA 1
ATOM 762 C C . ALA A 1 94 ? -6.386 -0.212 6.431 1.00 98.00 94 ALA A C 1
ATOM 764 O O . ALA A 1 94 ? -5.212 0.023 6.184 1.00 98.00 94 ALA A O 1
ATOM 765 N N . MET A 1 95 ? -7.268 -0.528 5.479 1.00 98.06 95 MET A N 1
ATOM 766 C CA . MET A 1 95 ? -6.938 -0.664 4.058 1.00 98.06 95 MET A CA 1
ATOM 767 C C . MET A 1 95 ? -6.323 0.607 3.476 1.00 98.06 95 MET A C 1
ATOM 769 O O . MET A 1 95 ? -5.357 0.500 2.733 1.00 98.06 95 MET A O 1
ATOM 773 N N . ILE A 1 96 ? -6.842 1.790 3.830 1.00 98.56 96 ILE A N 1
ATOM 774 C CA . ILE A 1 96 ? -6.306 3.076 3.353 1.00 98.56 96 ILE A CA 1
ATOM 775 C C . ILE A 1 96 ? -4.864 3.274 3.830 1.00 98.56 96 ILE A C 1
ATOM 777 O O . ILE A 1 96 ? -4.002 3.627 3.033 1.00 98.56 96 ILE A O 1
ATOM 781 N N . PHE A 1 97 ? -4.589 3.048 5.117 1.00 98.25 97 PHE A N 1
ATOM 782 C CA . PHE A 1 97 ? -3.256 3.291 5.685 1.00 98.25 97 PHE A CA 1
ATOM 783 C C . PHE A 1 97 ? -2.264 2.154 5.428 1.00 98.25 97 PHE A C 1
ATOM 785 O O . PHE A 1 97 ? -1.062 2.401 5.396 1.00 98.25 97 PHE A O 1
ATOM 792 N N . ALA A 1 98 ? -2.747 0.936 5.181 1.00 97.06 98 ALA A N 1
ATOM 793 C CA . ALA A 1 98 ? -1.929 -0.192 4.740 1.00 97.06 98 ALA A CA 1
ATOM 794 C C . ALA A 1 98 ? -1.275 0.048 3.370 1.00 97.06 98 ALA A C 1
ATOM 796 O O . ALA A 1 98 ? -0.247 -0.549 3.087 1.00 97.06 98 ALA A O 1
ATOM 797 N N . GLN A 1 99 ? -1.827 0.954 2.554 1.00 96.75 99 GLN A N 1
ATOM 798 C CA . GLN A 1 99 ? -1.222 1.382 1.287 1.00 96.75 99 GLN A CA 1
ATOM 799 C C . GLN A 1 99 ? -0.042 2.357 1.447 1.00 96.75 99 GLN A C 1
ATOM 801 O O . GLN A 1 99 ? 0.496 2.822 0.448 1.00 96.75 99 GLN A O 1
ATOM 806 N N . ILE A 1 100 ? 0.326 2.722 2.682 1.00 96.00 100 ILE A N 1
ATOM 807 C CA . ILE A 1 100 ? 1.418 3.656 3.000 1.00 96.00 100 ILE A CA 1
ATOM 808 C C . ILE A 1 100 ? 1.327 4.965 2.173 1.00 96.00 100 ILE A C 1
ATOM 810 O O . ILE A 1 100 ? 2.262 5.354 1.469 1.00 96.00 100 ILE A O 1
ATOM 814 N N . PRO A 1 101 ? 0.188 5.682 2.239 1.00 97.06 101 PRO A N 1
ATOM 815 C CA . PRO A 1 101 ? -0.086 6.806 1.344 1.00 97.06 101 PRO A CA 1
ATOM 816 C C . PRO A 1 101 ? 0.904 7.965 1.490 1.00 97.06 101 PRO A C 1
ATOM 818 O O . PRO A 1 101 ? 1.180 8.644 0.505 1.00 97.06 101 PRO A O 1
ATOM 821 N N . LEU A 1 102 ? 1.472 8.182 2.685 1.00 96.88 102 LEU A N 1
ATOM 822 C CA . LEU A 1 102 ? 2.505 9.202 2.874 1.00 96.88 102 LEU A CA 1
ATOM 823 C C . LEU A 1 102 ? 3.741 8.907 2.016 1.00 96.88 102 LEU A C 1
ATOM 825 O O . LEU A 1 102 ? 4.211 9.810 1.330 1.00 96.88 102 LEU A O 1
ATOM 829 N N . GLN A 1 103 ? 4.222 7.656 2.003 1.00 94.75 103 GLN A N 1
ATOM 830 C CA . GLN A 1 103 ? 5.347 7.245 1.156 1.00 94.75 103 GLN A CA 1
ATOM 831 C C . GLN A 1 103 ? 5.065 7.575 -0.302 1.00 94.75 103 GLN A C 1
ATOM 833 O O . GLN A 1 103 ? 5.875 8.212 -0.965 1.00 94.75 103 GLN A O 1
ATOM 838 N N . ARG A 1 104 ? 3.883 7.183 -0.788 1.00 95.00 104 ARG A N 1
ATOM 839 C CA . ARG A 1 104 ? 3.505 7.390 -2.187 1.00 95.00 104 ARG A CA 1
ATOM 840 C C . ARG A 1 104 ? 3.415 8.876 -2.544 1.00 95.00 104 ARG A C 1
ATOM 842 O O . ARG A 1 104 ? 3.810 9.261 -3.632 1.00 95.00 104 ARG A O 1
ATOM 849 N N . MET A 1 105 ? 2.933 9.718 -1.629 1.00 97.19 105 MET A N 1
ATOM 850 C CA . MET A 1 105 ? 2.822 11.167 -1.842 1.00 97.19 105 MET A CA 1
ATOM 851 C C . MET A 1 105 ? 4.166 11.906 -1.758 1.00 97.19 105 MET A C 1
ATOM 853 O O . MET A 1 105 ? 4.309 12.961 -2.375 1.00 97.19 105 MET A O 1
ATOM 857 N N . VAL A 1 106 ? 5.126 11.392 -0.983 1.00 97.00 106 VAL A N 1
ATOM 858 C CA . VAL A 1 106 ? 6.407 12.060 -0.700 1.00 97.00 106 VAL A CA 1
ATOM 859 C C . VAL A 1 106 ? 7.537 11.573 -1.604 1.00 97.00 106 VAL A C 1
ATOM 861 O O . VAL A 1 106 ? 8.312 12.391 -2.091 1.00 97.00 106 VAL A O 1
ATOM 864 N N . ASN A 1 107 ? 7.624 10.274 -1.881 1.00 95.62 107 ASN A N 1
ATOM 865 C CA . ASN A 1 107 ? 8.705 9.702 -2.684 1.00 95.62 107 ASN A CA 1
ATOM 866 C C . ASN A 1 107 ? 8.881 10.347 -4.083 1.00 95.62 107 ASN A C 1
ATOM 868 O O . ASN A 1 107 ? 10.036 10.558 -4.465 1.00 95.62 107 ASN A O 1
ATOM 872 N N . PRO A 1 108 ? 7.823 10.760 -4.820 1.00 95.38 108 PRO A N 1
ATOM 873 C CA . PRO A 1 108 ? 8.008 11.407 -6.118 1.00 95.38 108 PRO A CA 1
ATOM 874 C C . PRO A 1 108 ? 8.812 12.715 -6.048 1.00 95.38 108 PRO A C 1
ATOM 876 O O . PRO A 1 108 ? 9.500 13.048 -7.010 1.00 95.38 108 PRO A O 1
ATOM 879 N N . PHE A 1 109 ? 8.805 13.434 -4.913 1.00 96.12 109 PHE A N 1
ATOM 880 C CA . PHE A 1 109 ? 9.664 14.617 -4.720 1.00 96.12 109 PHE A CA 1
ATOM 881 C C . PHE A 1 109 ? 11.156 14.270 -4.752 1.00 96.12 109 PHE A C 1
ATOM 883 O O . PHE A 1 109 ? 11.988 15.098 -5.112 1.00 96.12 109 PHE A O 1
ATOM 890 N N . PHE A 1 110 ? 11.494 13.029 -4.414 1.00 96.25 110 PHE A N 1
ATOM 891 C CA . PHE A 1 110 ? 12.843 12.481 -4.498 1.00 96.25 110 PHE A CA 1
ATOM 892 C C . P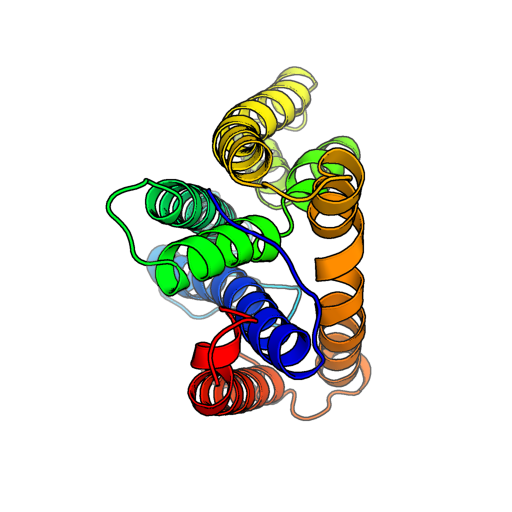HE A 1 110 ? 13.089 11.739 -5.813 1.00 96.25 110 PHE A C 1
ATOM 894 O O . PHE A 1 110 ? 14.127 11.101 -5.955 1.00 96.25 110 PHE A O 1
ATOM 901 N N . ARG A 1 111 ? 12.157 11.823 -6.778 1.00 93.44 111 ARG A N 1
ATOM 902 C CA . ARG A 1 111 ? 12.192 11.069 -8.044 1.00 93.44 111 ARG A CA 1
ATOM 903 C C . ARG A 1 111 ? 12.208 9.552 -7.826 1.00 93.44 111 ARG A C 1
ATOM 905 O O . ARG A 1 111 ? 12.730 8.801 -8.645 1.00 93.44 111 ARG A O 1
ATOM 912 N N . MET A 1 112 ? 11.644 9.116 -6.703 1.00 89.00 112 MET A N 1
ATOM 913 C CA . MET A 1 112 ? 11.550 7.721 -6.295 1.00 89.00 112 MET A CA 1
ATOM 914 C C . MET A 1 112 ? 10.079 7.321 -6.295 1.00 89.00 112 MET A C 1
ATOM 916 O O . MET A 1 112 ? 9.277 8.047 -5.729 1.00 89.00 112 MET A O 1
ATOM 920 N N . ASN A 1 113 ? 9.754 6.171 -6.882 1.00 92.38 113 ASN A N 1
ATOM 921 C CA . ASN A 1 113 ? 8.452 5.484 -6.954 1.00 92.38 113 ASN A CA 1
ATOM 922 C C . ASN A 1 113 ? 8.142 5.041 -8.386 1.00 92.38 113 ASN A C 1
ATOM 924 O O . ASN A 1 113 ? 8.667 5.586 -9.359 1.00 92.38 113 ASN A O 1
ATOM 928 N N . ASP A 1 114 ? 7.248 4.066 -8.482 1.00 94.12 114 ASP A N 1
ATOM 929 C CA . ASP A 1 114 ? 6.871 3.402 -9.726 1.00 94.12 114 ASP A CA 1
ATOM 930 C C . ASP A 1 114 ? 6.257 4.384 -10.723 1.00 94.12 114 ASP A C 1
ATOM 932 O O . ASP A 1 114 ? 6.610 4.391 -11.900 1.00 94.12 114 ASP A O 1
ATOM 936 N N . GLU A 1 115 ? 5.372 5.263 -10.245 1.00 96.06 115 GLU A N 1
ATOM 937 C CA . GLU A 1 115 ? 4.659 6.216 -11.087 1.00 96.06 115 GLU A CA 1
ATOM 938 C C . GLU A 1 115 ? 5.615 7.221 -11.733 1.00 96.06 115 GLU A C 1
ATOM 940 O O . GLU A 1 115 ? 5.534 7.446 -12.942 1.00 96.06 115 GLU A O 1
ATOM 945 N N . TYR A 1 116 ? 6.541 7.812 -10.963 1.00 96.56 116 TYR A N 1
ATOM 946 C CA . TYR A 1 116 ? 7.526 8.731 -11.533 1.00 96.56 116 TYR A CA 1
ATOM 947 C C . TYR A 1 116 ? 8.483 7.994 -12.464 1.00 96.56 116 TYR A C 1
ATOM 949 O O . TYR A 1 116 ? 8.710 8.461 -13.579 1.00 96.56 116 TYR A O 1
ATOM 957 N N . TYR A 1 117 ? 9.003 6.838 -12.038 1.00 95.12 117 TYR A N 1
ATOM 958 C CA . TYR A 1 117 ? 9.932 6.044 -12.836 1.00 95.12 117 TYR A CA 1
ATOM 959 C C . TYR A 1 117 ? 9.328 5.683 -14.199 1.00 95.12 117 TYR A C 1
ATOM 961 O O . TYR A 1 117 ? 9.912 6.009 -15.231 1.00 95.12 117 TYR A O 1
ATOM 969 N N . ALA A 1 118 ? 8.127 5.104 -14.225 1.00 94.8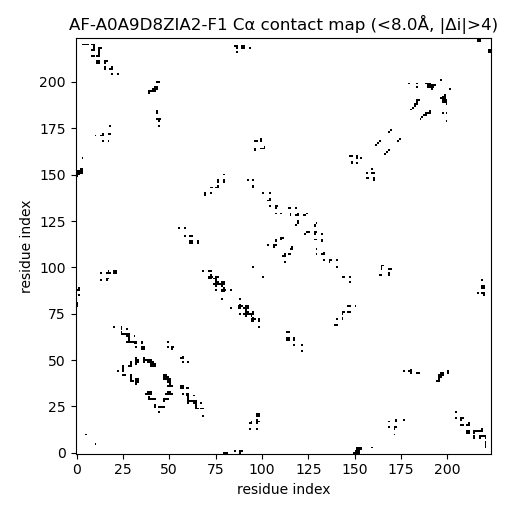8 118 ALA A N 1
ATOM 970 C CA . ALA A 1 118 ? 7.458 4.727 -15.466 1.00 94.88 118 ALA A CA 1
ATOM 971 C C . ALA A 1 118 ? 7.116 5.943 -16.344 1.00 94.88 118 ALA A C 1
ATOM 973 O O . ALA A 1 118 ? 7.307 5.898 -17.560 1.00 94.88 118 ALA A O 1
ATOM 974 N N . THR A 1 119 ? 6.651 7.051 -15.754 1.00 96.06 119 THR A N 1
ATOM 975 C CA . THR A 1 119 ? 6.302 8.256 -16.532 1.00 96.06 119 THR A CA 1
ATOM 976 C C . THR A 1 119 ? 7.547 8.886 -17.155 1.00 96.06 119 THR A C 1
ATOM 978 O O . THR A 1 119 ? 7.525 9.277 -18.321 1.00 96.06 119 THR A O 1
ATOM 981 N N . ALA A 1 120 ? 8.649 8.953 -16.405 1.00 95.88 120 ALA A N 1
ATOM 982 C CA . ALA A 1 120 ? 9.903 9.530 -16.872 1.00 95.88 120 ALA A CA 1
ATOM 983 C C . ALA A 1 120 ? 10.542 8.711 -18.003 1.00 95.88 120 ALA A C 1
ATOM 985 O O . ALA A 1 120 ? 11.113 9.303 -18.915 1.00 95.88 120 ALA A O 1
ATOM 986 N N . GLN A 1 121 ? 10.424 7.380 -17.981 1.00 94.19 121 GLN A N 1
ATOM 987 C CA . GLN A 1 121 ? 10.921 6.526 -19.068 1.00 94.19 121 GLN A CA 1
ATOM 988 C C . GLN A 1 121 ? 10.080 6.660 -20.348 1.00 94.19 121 GLN A C 1
ATOM 990 O O . GLN A 1 121 ? 10.627 6.660 -21.446 1.00 94.19 121 GLN A O 1
ATOM 995 N N . LEU A 1 122 ? 8.759 6.836 -20.222 1.00 93.69 122 LEU A N 1
ATOM 996 C CA . LEU A 1 122 ? 7.854 6.952 -21.372 1.00 93.69 122 LEU A CA 1
ATOM 997 C C . LEU A 1 122 ? 7.868 8.335 -22.037 1.00 93.69 122 LEU A C 1
ATOM 999 O O . LEU A 1 122 ? 7.777 8.430 -23.259 1.00 93.69 122 LEU A O 1
ATOM 1003 N N . PHE A 1 123 ? 7.944 9.406 -21.244 1.00 95.25 123 PHE A N 1
ATOM 1004 C CA . PHE A 1 123 ? 7.763 10.786 -21.721 1.00 95.25 123 PHE A CA 1
ATOM 1005 C C . PHE A 1 123 ? 9.002 11.674 -21.531 1.00 95.25 123 PHE A C 1
ATOM 1007 O O . PHE A 1 123 ? 8.983 12.851 -21.896 1.00 95.25 123 PHE A O 1
ATOM 1014 N N . GLY A 1 124 ? 10.081 11.126 -20.968 1.00 94.94 124 GLY A N 1
ATOM 1015 C CA . GLY A 1 124 ? 11.298 11.853 -20.622 1.00 94.94 124 GLY A CA 1
ATOM 1016 C C . GLY A 1 124 ? 11.247 12.503 -19.234 1.00 94.94 124 GLY A C 1
ATOM 1017 O O . GLY A 1 124 ? 10.198 12.909 -18.730 1.00 94.94 124 GLY A O 1
ATOM 1018 N N . ALA A 1 125 ? 12.416 12.644 -18.608 1.00 94.94 125 ALA A N 1
ATOM 1019 C CA . ALA A 1 125 ? 12.570 13.240 -17.280 1.00 94.94 125 ALA A CA 1
ATOM 1020 C C . ALA A 1 125 ? 12.563 14.783 -17.331 1.00 94.94 125 ALA A C 1
ATOM 1022 O O . ALA A 1 125 ? 13.581 15.432 -17.098 1.00 94.94 125 ALA A O 1
ATOM 1023 N N . THR A 1 126 ? 11.410 15.371 -17.658 1.00 96.94 126 THR A N 1
ATOM 1024 C CA . THR A 1 126 ? 11.206 16.831 -17.708 1.00 96.94 126 THR A CA 1
ATOM 1025 C C . THR A 1 126 ? 10.530 17.365 -16.442 1.00 96.94 126 THR A C 1
ATOM 1027 O O . THR A 1 126 ? 9.878 16.617 -15.709 1.00 96.94 126 THR A O 1
ATOM 1030 N N . ASP A 1 127 ? 10.619 18.677 -16.205 1.00 97.00 127 ASP A N 1
ATOM 1031 C CA . ASP A 1 127 ? 9.930 19.333 -15.081 1.00 97.00 127 ASP A CA 1
ATOM 1032 C C . ASP A 1 127 ? 8.403 19.202 -15.173 1.00 97.00 127 ASP A C 1
ATOM 1034 O O . ASP A 1 127 ? 7.725 19.069 -14.155 1.00 97.00 127 ASP A O 1
ATOM 1038 N N . ILE A 1 128 ? 7.856 19.187 -16.395 1.00 97.44 128 ILE A N 1
ATOM 1039 C CA . ILE A 1 128 ? 6.422 18.983 -16.632 1.00 97.44 128 ILE A CA 1
ATOM 1040 C C . ILE A 1 128 ? 6.012 17.586 -16.160 1.00 97.44 128 ILE A C 1
ATOM 1042 O O . ILE A 1 128 ? 5.043 17.456 -15.411 1.00 97.44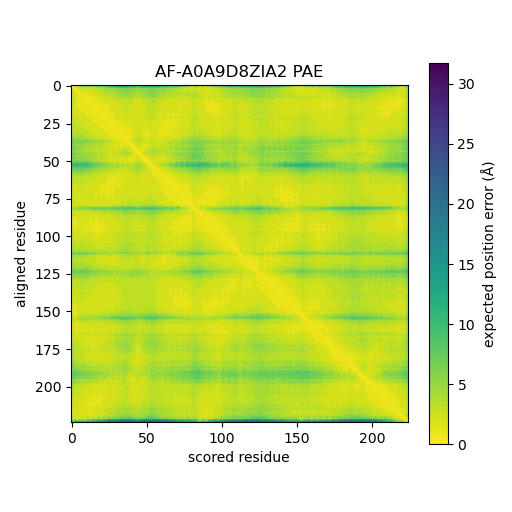 128 ILE A O 1
ATOM 1046 N N . VAL A 1 129 ? 6.770 16.551 -16.540 1.00 96.94 129 VAL A N 1
ATOM 1047 C CA . VAL A 1 129 ? 6.524 15.173 -16.089 1.00 96.94 129 VAL A CA 1
ATOM 1048 C C . VAL A 1 129 ? 6.632 15.086 -14.568 1.00 96.94 129 VAL A C 1
ATOM 1050 O O . VAL A 1 129 ? 5.704 14.602 -13.922 1.00 96.94 129 VAL A O 1
ATOM 1053 N N . TYR A 1 130 ? 7.694 15.641 -13.984 1.00 97.44 130 TYR A N 1
ATOM 1054 C CA . TYR A 1 130 ? 7.903 15.666 -12.537 1.00 97.44 130 TYR A CA 1
ATOM 1055 C C . TYR A 1 130 ? 6.717 16.259 -11.765 1.00 97.44 130 TYR A C 1
ATOM 1057 O O . TYR A 1 130 ? 6.156 15.595 -10.888 1.00 97.44 130 TYR A O 1
ATOM 1065 N N . TRP A 1 131 ? 6.279 17.470 -12.118 1.00 98.00 131 TRP A N 1
ATOM 1066 C CA . TRP A 1 131 ? 5.158 18.109 -11.429 1.00 98.00 131 TRP A CA 1
ATOM 1067 C C . TRP A 1 131 ? 3.821 17.433 -11.723 1.00 98.00 131 TRP A C 1
ATOM 1069 O O . TRP A 1 131 ? 2.993 17.321 -10.819 1.00 98.00 131 TRP A O 1
ATOM 1079 N N . SER A 1 132 ? 3.610 16.938 -12.946 1.00 97.75 132 SER A N 1
ATOM 1080 C CA . SER A 1 132 ? 2.371 16.240 -13.303 1.00 97.75 132 SER A CA 1
ATOM 1081 C C . SER A 1 132 ? 2.156 14.984 -12.455 1.00 97.75 132 SER A C 1
ATOM 1083 O O . SER A 1 132 ? 1.071 14.809 -11.903 1.00 97.75 132 SER A O 1
ATOM 1085 N N . VAL A 1 133 ? 3.198 14.168 -12.256 1.00 97.50 133 VAL A N 1
ATOM 1086 C CA . VAL A 1 133 ? 3.128 12.949 -11.439 1.00 97.50 133 VAL A CA 1
ATOM 1087 C C . VAL A 1 133 ? 2.796 13.291 -9.988 1.00 97.50 133 VAL A C 1
ATOM 1089 O O . VAL A 1 133 ? 1.881 12.700 -9.416 1.00 97.50 133 VAL A O 1
ATOM 1092 N N . ILE A 1 134 ? 3.476 14.285 -9.405 1.00 97.81 134 ILE A N 1
ATOM 1093 C CA . ILE A 1 134 ? 3.204 14.742 -8.033 1.00 97.81 134 ILE A CA 1
ATOM 1094 C C . ILE A 1 134 ? 1.746 15.189 -7.894 1.00 97.81 134 ILE A C 1
ATOM 1096 O O . ILE A 1 134 ? 1.041 14.726 -6.996 1.00 97.81 134 ILE A O 1
ATOM 1100 N N . ILE A 1 135 ? 1.273 16.058 -8.791 1.00 98.31 135 ILE A N 1
ATOM 1101 C CA . ILE A 1 135 ? -0.089 16.602 -8.738 1.00 98.31 135 ILE A CA 1
ATOM 1102 C C . ILE A 1 135 ? -1.124 15.480 -8.853 1.00 98.31 135 ILE A C 1
ATOM 1104 O O . ILE A 1 135 ? -2.073 15.447 -8.068 1.00 98.31 135 ILE A O 1
ATOM 1108 N N . VAL A 1 136 ? -0.935 14.543 -9.784 1.00 98.19 136 VAL A N 1
ATOM 1109 C CA . VAL A 1 136 ? -1.856 13.420 -9.999 1.00 98.19 136 VAL A CA 1
ATOM 1110 C C . VAL A 1 136 ? -1.904 12.504 -8.777 1.00 98.19 136 VAL A C 1
ATOM 1112 O O . VAL A 1 136 ? -2.995 12.198 -8.296 1.00 98.19 136 VAL A O 1
ATOM 1115 N N . ILE A 1 137 ? -0.754 12.117 -8.215 1.00 98.06 137 ILE A N 1
ATOM 1116 C CA . ILE A 1 137 ? -0.708 11.262 -7.018 1.00 98.06 137 ILE A CA 1
ATOM 1117 C C . ILE A 1 137 ? -1.404 11.943 -5.842 1.00 98.06 137 ILE A C 1
ATOM 1119 O O . ILE A 1 137 ? -2.223 11.324 -5.161 1.00 98.06 137 ILE A O 1
ATOM 1123 N N . TRP A 1 138 ? -1.130 13.227 -5.607 1.00 98.00 138 TRP A N 1
ATOM 1124 C CA . TRP A 1 138 ? -1.791 13.975 -4.539 1.00 98.00 138 TRP A CA 1
ATOM 1125 C C . TRP A 1 138 ? -3.302 14.067 -4.772 1.00 98.00 138 TRP A C 1
ATOM 1127 O O . TRP A 1 138 ? -4.076 13.812 -3.848 1.00 98.00 138 TRP A O 1
ATOM 1137 N N . ALA A 1 139 ? -3.740 14.348 -6.001 1.00 98.38 139 ALA A N 1
ATOM 1138 C CA . ALA A 1 139 ? -5.156 14.404 -6.355 1.00 98.38 139 ALA A CA 1
ATOM 1139 C C . ALA A 1 139 ? -5.881 13.066 -6.120 1.00 98.38 139 ALA A C 1
ATOM 1141 O O . ALA A 1 139 ? -7.026 13.070 -5.668 1.00 98.38 139 ALA A O 1
ATOM 1142 N N . ILE A 1 140 ? -5.218 11.932 -6.367 1.00 98.19 140 ILE A N 1
ATOM 1143 C CA . ILE A 1 140 ? -5.768 10.585 -6.141 1.00 98.19 140 ILE A CA 1
ATOM 1144 C C . ILE A 1 140 ? -5.756 10.211 -4.648 1.00 98.19 140 ILE A C 1
ATOM 1146 O O . ILE A 1 140 ? -6.721 9.639 -4.139 1.00 98.19 140 ILE A O 1
ATOM 1150 N N . CYS A 1 141 ? -4.693 10.543 -3.913 1.00 98.06 141 CYS A N 1
ATOM 1151 C CA . CYS A 1 141 ? -4.539 10.162 -2.506 1.00 98.06 141 CYS A CA 1
ATOM 1152 C C . CYS A 1 141 ? -5.388 11.006 -1.543 1.00 98.06 141 CYS A C 1
ATOM 1154 O O . CYS A 1 141 ? -5.854 10.496 -0.522 1.00 98.06 141 CYS A O 1
ATOM 1156 N N . ILE A 1 142 ? -5.614 12.292 -1.830 1.00 98.38 142 ILE A N 1
ATOM 1157 C CA . ILE A 1 142 ? -6.323 13.200 -0.912 1.00 98.38 142 ILE A CA 1
ATOM 1158 C C . ILE A 1 142 ? -7.767 12.745 -0.612 1.00 98.38 142 ILE A C 1
ATOM 1160 O O . ILE A 1 142 ? -8.122 12.693 0.569 1.00 98.38 142 ILE A O 1
ATOM 1164 N N . PRO A 1 143 ? -8.627 12.397 -1.590 1.00 98.50 143 PRO A N 1
ATOM 1165 C CA . PRO A 1 143 ? -10.022 12.042 -1.319 1.00 98.50 143 PRO A CA 1
ATOM 1166 C C . PRO A 1 143 ? -10.224 10.902 -0.297 1.00 98.50 143 PRO A C 1
ATOM 1168 O O . PRO A 1 143 ? -10.969 11.110 0.675 1.00 98.50 143 PRO A O 1
ATOM 1171 N N . PRO A 1 144 ? -9.581 9.720 -0.427 1.00 98.44 144 PRO A N 1
ATOM 1172 C CA . PRO A 1 144 ? -9.700 8.662 0.577 1.00 98.44 144 PRO A CA 1
ATOM 1173 C C . PRO A 1 144 ? -9.135 9.082 1.943 1.00 98.44 144 PRO A C 1
ATOM 1175 O O . PRO A 1 144 ? -9.737 8.754 2.969 1.00 98.44 144 PRO A O 1
ATOM 1178 N N . LEU A 1 145 ? -8.054 9.872 1.983 1.00 98.50 145 LEU A N 1
ATOM 1179 C CA . LEU A 1 145 ? -7.470 10.389 3.228 1.00 98.50 145 LEU A CA 1
ATOM 1180 C C . LEU A 1 145 ? -8.397 11.370 3.952 1.00 98.50 145 LEU A C 1
ATOM 1182 O O . LEU A 1 145 ? -8.601 11.252 5.161 1.00 98.50 145 LEU A O 1
ATOM 1186 N N . VAL A 1 146 ? -9.027 12.295 3.225 1.00 98.44 146 VAL A N 1
ATOM 1187 C CA . VAL A 1 146 ? -10.026 13.220 3.782 1.00 98.44 146 VAL A CA 1
ATOM 1188 C C . VAL A 1 146 ? -11.195 12.438 4.372 1.00 98.44 146 VAL A C 1
ATOM 1190 O O . VAL A 1 146 ? -11.683 12.764 5.458 1.00 98.44 146 VAL A O 1
ATOM 1193 N N . LYS A 1 147 ? -11.636 11.375 3.694 1.00 98.12 147 LYS A N 1
ATOM 1194 C CA . LYS A 1 147 ? -12.708 10.516 4.198 1.00 98.12 147 LYS A CA 1
ATOM 1195 C C . LYS A 1 147 ? -12.290 9.744 5.451 1.00 98.12 147 LYS A C 1
ATOM 1197 O O . LYS A 1 147 ? -13.072 9.679 6.399 1.00 98.12 147 LYS A O 1
ATOM 1202 N N . ALA A 1 148 ? -11.065 9.219 5.488 1.00 98.06 148 ALA A N 1
ATOM 1203 C CA . ALA A 1 148 ? -10.498 8.577 6.671 1.00 98.06 148 ALA A CA 1
ATOM 1204 C C . ALA A 1 148 ? -10.421 9.547 7.856 1.00 98.06 148 ALA A C 1
ATOM 1206 O O . ALA A 1 148 ? -10.895 9.217 8.941 1.00 98.06 148 ALA A O 1
ATOM 1207 N N . PHE A 1 149 ? -9.923 10.768 7.641 1.00 98.31 149 PHE A N 1
ATOM 1208 C CA . PHE A 1 149 ? -9.861 11.812 8.664 1.00 98.31 149 PHE A CA 1
ATOM 1209 C C . PHE A 1 149 ? -11.246 12.147 9.226 1.00 98.31 149 PHE A C 1
ATOM 1211 O O . PHE A 1 149 ? -11.440 12.146 10.442 1.00 98.31 149 PHE A O 1
ATOM 1218 N N . LYS A 1 150 ? -12.236 12.371 8.351 1.00 97.38 150 LYS A N 1
ATOM 1219 C CA . LYS A 1 150 ? -13.622 12.664 8.752 1.00 97.38 150 LYS A CA 1
ATOM 1220 C C . LYS A 1 150 ? -14.283 11.508 9.508 1.00 97.38 150 LYS A C 1
ATOM 1222 O O . LYS A 1 150 ? -15.189 11.748 10.300 1.00 97.38 150 LYS A O 1
ATOM 1227 N N . ALA A 1 151 ? -13.851 10.266 9.290 1.00 97.44 151 ALA A N 1
ATOM 1228 C CA . ALA A 1 151 ? -14.436 9.108 9.954 1.00 97.44 151 ALA A CA 1
ATOM 1229 C C . ALA A 1 151 ? -14.045 8.984 11.439 1.00 97.44 151 ALA A C 1
ATOM 1231 O O . ALA A 1 151 ? -14.793 8.353 12.186 1.00 97.44 151 ALA A O 1
ATOM 1232 N N . ILE A 1 152 ? -12.922 9.562 11.875 1.00 97.62 152 ILE A N 1
ATOM 1233 C CA . ILE A 1 152 ? -12.382 9.411 13.236 1.00 97.62 152 ILE A CA 1
ATOM 1234 C C . ILE A 1 152 ? -13.198 10.228 14.255 1.00 97.62 152 ILE A C 1
ATOM 1236 O O . ILE A 1 152 ? -13.318 11.446 14.130 1.00 97.62 152 ILE A O 1
ATOM 1240 N N . GLN A 1 153 ? -13.683 9.571 15.314 1.00 96.62 153 GLN A N 1
ATOM 1241 C CA . GLN A 1 153 ? -14.440 10.190 16.418 1.00 96.62 153 GLN A CA 1
ATOM 1242 C C . GLN A 1 153 ? -13.621 10.444 17.696 1.00 96.62 153 GLN A C 1
ATOM 1244 O O . GLN A 1 153 ? -14.143 10.967 18.678 1.00 96.62 153 GLN A O 1
ATOM 1249 N N . ASN A 1 154 ? -12.353 10.037 17.746 1.00 96.81 154 ASN A N 1
ATOM 1250 C CA . ASN A 1 154 ? -11.522 10.206 18.939 1.00 96.81 154 ASN A CA 1
ATOM 1251 C C . ASN A 1 154 ? -11.274 11.696 19.255 1.00 96.81 154 ASN A C 1
ATOM 1253 O O . ASN A 1 154 ? -11.056 12.490 18.343 1.00 96.81 154 ASN A O 1
ATOM 1257 N N . LYS A 1 155 ? -11.200 12.054 20.552 1.00 92.94 155 LYS A N 1
ATOM 1258 C CA . LYS A 1 155 ? -10.940 13.431 21.039 1.00 92.94 155 LYS A CA 1
ATOM 1259 C C . LYS A 1 155 ? -9.727 14.090 20.361 1.00 92.94 155 LYS A C 1
ATOM 1261 O O . LYS A 1 155 ? -9.797 15.237 19.944 1.00 92.94 155 LYS A O 1
ATOM 1266 N N . TYR A 1 156 ? -8.637 13.341 20.194 1.00 95.19 156 TYR A N 1
ATOM 1267 C CA . TYR A 1 156 ? -7.393 13.795 19.559 1.00 95.19 156 TYR A CA 1
ATOM 1268 C C . TYR A 1 156 ? -7.306 13.370 18.088 1.00 95.19 156 TYR A C 1
ATOM 1270 O O . TYR A 1 156 ? -6.345 12.727 17.668 1.00 95.19 156 TYR A O 1
ATOM 1278 N N . ARG A 1 157 ? -8.344 13.682 17.305 1.00 95.75 157 ARG A N 1
ATOM 1279 C CA . ARG A 1 157 ? -8.510 13.222 15.916 1.00 95.75 157 ARG A CA 1
ATOM 1280 C C . ARG A 1 157 ? -7.280 13.443 15.032 1.00 95.75 157 ARG A C 1
ATOM 1282 O O . ARG A 1 157 ? -6.899 12.537 14.300 1.00 95.75 157 ARG A O 1
ATOM 1289 N N . ILE A 1 158 ? -6.679 14.633 15.101 1.00 97.19 158 ILE A N 1
ATOM 1290 C CA . ILE A 1 158 ? -5.515 14.998 14.279 1.00 97.19 158 ILE A CA 1
ATOM 1291 C C . ILE A 1 158 ? -4.329 14.088 14.599 1.00 97.19 158 ILE A C 1
ATOM 1293 O O . ILE A 1 158 ? -3.745 13.518 13.688 1.00 97.19 158 ILE A O 1
ATOM 1297 N N . TRP A 1 159 ? -4.034 13.873 15.881 1.00 97.69 159 TRP A N 1
ATOM 1298 C CA . TRP A 1 159 ? -2.941 12.999 16.304 1.00 97.69 159 TRP A CA 1
ATOM 1299 C C . TRP A 1 159 ? -3.165 11.545 15.908 1.00 97.69 159 TRP A C 1
ATOM 1301 O O . TRP A 1 159 ? -2.235 10.893 15.453 1.00 97.69 159 TRP A O 1
ATOM 1311 N N . TRP A 1 160 ? -4.402 11.052 16.003 1.00 97.75 160 TRP A N 1
ATOM 1312 C CA . TRP A 1 160 ? -4.738 9.724 15.493 1.00 97.75 160 TRP A CA 1
ATOM 1313 C C . TRP A 1 160 ? -4.506 9.614 13.989 1.00 97.75 160 TRP A C 1
ATOM 1315 O O . TRP A 1 160 ? -3.905 8.648 13.537 1.00 97.75 160 TRP A O 1
ATOM 1325 N N . PHE A 1 161 ? -4.947 10.602 13.216 1.00 98.25 161 PHE A N 1
ATOM 1326 C CA . PHE A 1 161 ? -4.716 10.604 11.778 1.00 98.25 161 PHE A CA 1
ATOM 1327 C C . PHE A 1 161 ? -3.223 10.648 11.445 1.00 98.25 161 PHE A C 1
ATOM 1329 O O . PHE A 1 161 ? -2.759 9.793 10.703 1.00 98.25 161 PHE A O 1
ATOM 1336 N N . LEU A 1 162 ? -2.464 11.580 12.031 1.00 98.00 162 LEU A N 1
ATOM 1337 C CA . LEU A 1 162 ? -1.020 11.706 11.807 1.00 98.00 162 LEU A CA 1
ATOM 1338 C C . LEU A 1 162 ? -0.266 10.443 12.222 1.00 98.00 162 LEU A C 1
ATOM 1340 O O . LEU A 1 162 ? 0.633 10.011 11.510 1.00 98.00 162 LEU A O 1
ATOM 1344 N N . PHE A 1 163 ? -0.666 9.809 13.324 1.00 97.88 163 PHE A N 1
ATOM 1345 C CA . PHE A 1 163 ? -0.090 8.542 13.757 1.00 97.88 163 PHE A CA 1
ATOM 1346 C C . PHE A 1 163 ? -0.267 7.450 12.697 1.00 97.88 163 PHE A C 1
ATOM 1348 O O . PHE A 1 163 ? 0.714 6.823 12.315 1.00 97.88 163 PHE A O 1
ATOM 1355 N N . TYR A 1 164 ? -1.480 7.253 12.171 1.00 97.81 164 TYR A N 1
ATOM 1356 C CA . TYR A 1 164 ? -1.726 6.266 11.110 1.00 97.81 164 TYR A CA 1
ATOM 1357 C C . TYR A 1 164 ? -1.124 6.658 9.760 1.00 97.81 164 TYR A C 1
ATOM 1359 O O . TYR A 1 164 ? -0.726 5.789 8.994 1.00 97.81 164 TYR A O 1
ATOM 1367 N N . PHE A 1 165 ? -1.061 7.951 9.465 1.00 97.69 165 PHE A N 1
ATOM 1368 C CA . PHE A 1 165 ? -0.552 8.461 8.202 1.00 97.69 165 PHE A CA 1
ATOM 1369 C C . PHE A 1 165 ? 0.974 8.381 8.115 1.00 97.69 165 PHE A C 1
ATOM 1371 O O . PHE A 1 165 ? 1.495 8.006 7.070 1.00 97.69 165 PHE A O 1
ATOM 1378 N N . ALA A 1 166 ? 1.677 8.707 9.202 1.00 95.94 166 ALA A N 1
ATOM 1379 C CA . ALA A 1 166 ? 3.121 8.915 9.179 1.00 95.94 166 ALA A CA 1
ATOM 1380 C C . ALA A 1 166 ? 3.943 7.859 9.920 1.00 95.94 166 ALA A C 1
ATOM 1382 O O . ALA A 1 166 ? 5.115 7.699 9.602 1.00 95.94 166 ALA A O 1
ATOM 1383 N N . LEU A 1 167 ? 3.379 7.157 10.910 1.00 96.06 167 LEU A N 1
ATOM 1384 C CA . LEU A 1 167 ? 4.190 6.356 11.833 1.00 96.06 167 LEU A CA 1
ATOM 1385 C C . LEU A 1 167 ? 3.738 4.898 11.944 1.00 96.06 167 LEU A C 1
ATOM 1387 O O . LEU A 1 167 ? 4.549 3.987 11.822 1.00 96.06 167 LEU A O 1
ATOM 1391 N N . PHE A 1 168 ? 2.452 4.654 12.173 1.00 96.56 168 PHE A N 1
ATOM 1392 C CA . PHE A 1 168 ? 1.947 3.341 12.566 1.00 96.56 168 PHE A CA 1
ATOM 1393 C C . PHE A 1 168 ? 2.194 2.227 11.534 1.00 96.56 168 PHE A C 1
ATOM 1395 O O . PHE A 1 168 ? 2.682 1.173 11.947 1.00 96.56 168 PHE A O 1
ATOM 1402 N N . PRO A 1 169 ? 1.948 2.421 10.218 1.00 95.38 169 PRO A N 1
ATOM 1403 C CA . PRO A 1 169 ? 2.273 1.403 9.220 1.00 95.38 169 PRO A CA 1
ATOM 1404 C C . PRO A 1 169 ? 3.766 1.085 9.189 1.00 95.38 169 PRO A C 1
ATOM 1406 O O . PRO A 1 169 ? 4.137 -0.083 9.164 1.00 95.38 169 PRO A O 1
ATOM 1409 N N . TYR A 1 170 ? 4.623 2.104 9.281 1.00 93.69 170 TYR A N 1
ATOM 1410 C CA . TYR A 1 170 ? 6.072 1.922 9.261 1.00 93.69 170 TYR A CA 1
ATOM 1411 C C . TYR A 1 170 ? 6.592 1.195 10.492 1.00 93.69 170 TYR A C 1
ATOM 1413 O O . TYR A 1 170 ? 7.447 0.332 10.352 1.00 93.69 170 TYR A O 1
ATOM 1421 N N . LEU A 1 171 ? 6.060 1.489 11.681 1.00 95.75 171 LEU A N 1
ATOM 1422 C CA . LEU A 1 171 ? 6.450 0.785 12.903 1.00 95.75 171 LEU A CA 1
ATOM 1423 C C . LEU A 1 171 ? 6.106 -0.705 12.848 1.00 95.75 171 LEU A C 1
ATOM 1425 O O . LEU A 1 171 ? 6.863 -1.521 13.366 1.00 95.75 171 LEU A O 1
ATOM 1429 N N . LEU A 1 172 ? 4.960 -1.053 12.258 1.00 95.25 172 LEU A N 1
ATOM 1430 C CA . LEU A 1 172 ? 4.497 -2.436 12.220 1.00 95.25 172 LEU A CA 1
ATOM 1431 C C . LEU A 1 172 ? 5.073 -3.223 11.047 1.00 95.25 172 LEU A C 1
ATOM 1433 O O . LEU A 1 172 ? 5.470 -4.362 11.237 1.00 95.25 172 LEU A O 1
ATOM 1437 N N . VAL A 1 173 ? 5.095 -2.648 9.849 1.00 94.06 173 VAL A N 1
ATOM 1438 C CA . VAL A 1 173 ? 5.434 -3.359 8.607 1.00 94.06 173 VAL A CA 1
ATOM 1439 C C . VAL A 1 173 ? 6.908 -3.168 8.253 1.00 94.06 173 VAL A C 1
ATOM 1441 O O . VAL A 1 173 ? 7.577 -4.130 7.892 1.00 94.06 173 VAL A O 1
ATOM 1444 N N . GLY A 1 174 ? 7.439 -1.952 8.410 1.00 91.69 174 GLY A N 1
ATOM 1445 C CA . GLY A 1 174 ? 8.764 -1.558 7.919 1.00 91.69 174 GLY A CA 1
ATOM 1446 C C . GLY A 1 174 ? 9.913 -2.462 8.387 1.00 91.69 174 GLY A C 1
ATOM 1447 O O . GLY A 1 174 ? 10.590 -3.035 7.536 1.00 91.69 174 GLY A O 1
ATOM 1448 N N . PRO A 1 175 ? 10.142 -2.640 9.705 1.00 94.25 175 PRO A N 1
ATOM 1449 C CA . PRO A 1 175 ? 11.226 -3.481 10.212 1.00 94.25 175 PRO A CA 1
ATOM 1450 C C . PRO A 1 175 ? 11.172 -4.927 9.714 1.00 94.25 175 PRO A C 1
ATOM 1452 O O . PRO A 1 175 ? 12.204 -5.495 9.368 1.00 94.25 175 PRO A O 1
ATOM 1455 N N . PHE A 1 176 ? 9.974 -5.515 9.652 1.00 94.00 176 PHE A N 1
ATOM 1456 C CA . PHE A 1 176 ? 9.793 -6.893 9.198 1.00 94.00 176 PHE A CA 1
ATOM 1457 C C . PHE A 1 176 ? 10.027 -7.012 7.698 1.00 94.00 176 PHE A C 1
ATOM 1459 O O . PHE A 1 176 ? 10.745 -7.905 7.265 1.00 94.00 176 PHE A O 1
ATOM 1466 N N . PHE A 1 177 ? 9.487 -6.079 6.917 1.00 91.69 177 PHE A N 1
ATOM 1467 C CA . PHE A 1 177 ? 9.667 -6.046 5.474 1.00 91.69 177 PHE A CA 1
ATOM 1468 C C . PHE A 1 177 ? 11.145 -5.882 5.089 1.00 91.69 177 PHE A C 1
ATOM 1470 O O . PHE A 1 177 ? 11.669 -6.677 4.314 1.00 91.69 177 PHE A O 1
ATOM 1477 N N . MET A 1 178 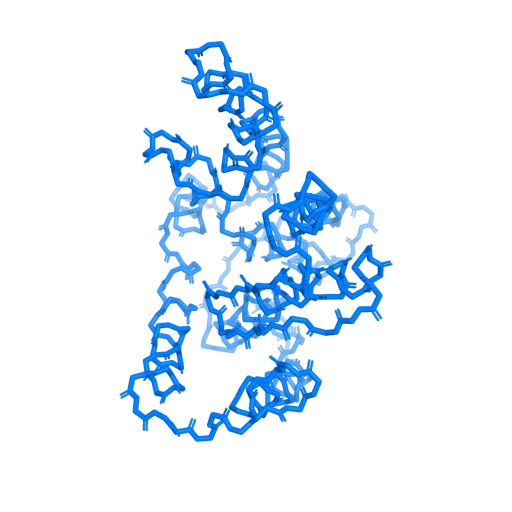? 11.853 -4.929 5.709 1.00 92.94 178 MET A N 1
ATOM 1478 C CA . MET A 1 178 ? 13.296 -4.743 5.508 1.00 92.94 178 MET A CA 1
ATOM 1479 C C . MET A 1 178 ? 14.109 -5.953 5.980 1.00 92.94 178 MET A C 1
ATOM 1481 O O . MET A 1 178 ? 15.062 -6.350 5.316 1.00 92.94 178 MET A O 1
ATOM 1485 N N . GLY A 1 179 ? 13.743 -6.551 7.117 1.00 95.81 179 GLY A N 1
ATOM 1486 C CA . GLY A 1 179 ? 14.412 -7.741 7.637 1.00 95.81 179 GLY A CA 1
ATOM 1487 C C . GLY A 1 179 ? 14.267 -8.947 6.709 1.00 95.81 179 GLY A C 1
ATOM 1488 O O . GLY A 1 179 ? 15.249 -9.637 6.449 1.00 95.81 179 GLY A O 1
ATOM 1489 N N . LEU A 1 180 ? 13.068 -9.180 6.173 1.00 95.31 180 LEU A N 1
ATOM 1490 C CA . LEU A 1 180 ? 12.800 -10.265 5.227 1.00 95.31 180 LEU A CA 1
ATOM 1491 C C . LEU A 1 180 ? 13.517 -10.048 3.892 1.00 95.31 180 LEU A C 1
ATOM 1493 O O . LEU A 1 180 ? 14.127 -10.985 3.379 1.00 95.31 180 LEU A O 1
ATOM 1497 N N . GLU A 1 181 ? 13.515 -8.819 3.371 1.00 94.50 181 GLU A N 1
ATOM 1498 C CA . GLU A 1 181 ? 14.277 -8.477 2.168 1.00 94.50 181 GLU A CA 1
ATOM 1499 C C . GLU A 1 181 ? 15.778 -8.705 2.382 1.00 94.50 181 GLU A C 1
ATOM 1501 O O . GLU A 1 181 ? 16.432 -9.356 1.570 1.00 94.50 181 GLU A O 1
ATOM 1506 N N . TYR A 1 182 ? 16.322 -8.253 3.516 1.00 95.88 182 TYR A N 1
ATOM 1507 C CA . TYR A 1 182 ? 17.725 -8.468 3.860 1.00 95.88 182 TYR A CA 1
ATOM 1508 C C . TYR A 1 182 ? 18.085 -9.955 3.940 1.00 95.88 182 TYR A C 1
ATOM 1510 O O . TYR A 1 182 ? 19.114 -10.375 3.407 1.00 95.88 182 TYR A O 1
ATOM 1518 N N . LEU A 1 183 ? 17.240 -10.767 4.579 1.00 96.25 183 LEU A N 1
ATOM 1519 C CA . LEU A 1 183 ? 17.453 -12.209 4.666 1.00 96.25 183 LEU A CA 1
ATOM 1520 C C . LEU A 1 183 ? 17.451 -12.861 3.279 1.00 96.25 183 LEU A C 1
ATOM 1522 O O . LEU A 1 183 ? 18.344 -13.646 2.974 1.00 96.25 183 LEU A O 1
ATOM 1526 N N . MET A 1 184 ? 16.491 -12.516 2.426 1.00 94.44 184 MET A N 1
ATOM 1527 C CA . MET A 1 184 ? 16.364 -13.148 1.116 1.00 94.44 184 MET A CA 1
ATOM 1528 C C . MET A 1 184 ? 17.450 -12.704 0.134 1.00 94.44 184 MET A C 1
ATOM 1530 O O . MET A 1 184 ? 18.035 -13.543 -0.543 1.00 94.44 184 MET A O 1
ATOM 1534 N N . VAL A 1 185 ? 17.721 -11.399 0.052 1.00 93.75 185 VAL A N 1
ATOM 1535 C CA . VAL A 1 185 ? 18.598 -10.817 -0.975 1.00 93.75 185 VAL A CA 1
ATOM 1536 C C . VAL A 1 185 ? 20.058 -10.813 -0.535 1.00 93.75 185 VAL A C 1
ATOM 1538 O O . VAL A 1 185 ? 20.927 -11.198 -1.307 1.00 93.75 185 VAL A O 1
ATOM 1541 N N . HIS A 1 186 ? 20.352 -10.410 0.705 1.00 94.19 186 HIS A N 1
ATOM 1542 C CA . HIS A 1 186 ? 21.738 -10.273 1.172 1.00 94.19 186 HIS A CA 1
ATOM 1543 C C . HIS A 1 186 ? 22.276 -11.510 1.889 1.00 94.19 186 HIS A C 1
ATOM 1545 O O . HIS A 1 186 ? 23.490 -11.707 1.929 1.00 94.19 186 HIS A O 1
ATOM 1551 N N . LYS A 1 187 ? 21.407 -12.315 2.508 1.00 96.19 187 LYS A N 1
ATOM 1552 C CA . LYS A 1 187 ? 21.803 -13.581 3.147 1.00 96.19 187 LYS A CA 1
ATOM 1553 C C . LYS A 1 187 ? 21.464 -14.808 2.318 1.00 96.19 187 LYS A C 1
ATOM 1555 O O . LYS A 1 187 ? 21.756 -15.908 2.776 1.00 96.19 187 LYS A O 1
ATOM 1560 N N . GLU A 1 188 ? 20.854 -14.620 1.147 1.00 94.25 188 GLU A N 1
ATOM 1561 C CA . GLU A 1 188 ? 20.429 -15.705 0.255 1.00 94.25 188 GLU A CA 1
ATOM 1562 C C . GLU A 1 188 ? 19.550 -16.753 0.967 1.00 94.25 188 GLU A C 1
ATOM 1564 O O . GLU A 1 188 ? 19.442 -17.911 0.563 1.00 94.25 188 GLU A O 1
ATOM 1569 N N . PHE A 1 189 ? 18.894 -16.352 2.060 1.00 95.31 189 PHE A N 1
ATOM 1570 C CA . PHE A 1 189 ? 18.118 -17.248 2.896 1.00 95.31 189 PHE A CA 1
ATOM 1571 C C . PHE A 1 189 ? 16.783 -17.552 2.222 1.00 95.31 189 PHE A C 1
ATOM 1573 O O . PHE A 1 189 ? 15.950 -16.661 2.052 1.00 95.31 189 PHE A O 1
ATOM 1580 N N . LEU A 1 190 ? 16.576 -18.823 1.863 1.00 94.06 190 LEU A N 1
ATOM 1581 C CA . LEU A 1 190 ? 15.387 -19.287 1.138 1.00 94.06 190 LEU A CA 1
ATOM 1582 C C . LEU A 1 190 ? 15.113 -18.452 -0.131 1.00 94.06 190 LEU A C 1
ATOM 1584 O O . LEU A 1 190 ? 13.971 -18.095 -0.429 1.00 94.06 190 LEU A O 1
ATOM 1588 N N . ASN A 1 191 ? 16.174 -18.120 -0.873 1.00 91.94 191 ASN A N 1
ATOM 1589 C CA . ASN A 1 191 ? 16.102 -17.329 -2.103 1.00 91.94 191 ASN A CA 1
ATOM 1590 C C . ASN A 1 191 ? 15.732 -18.155 -3.351 1.00 91.94 191 ASN A C 1
ATOM 1592 O O . ASN A 1 191 ? 15.678 -17.592 -4.445 1.00 91.94 191 ASN A O 1
ATOM 1596 N N . GLN A 1 192 ? 15.476 -19.465 -3.213 1.00 93.62 192 GLN A N 1
ATOM 1597 C CA . GLN A 1 192 ? 15.101 -20.309 -4.350 1.00 93.62 192 GLN A CA 1
ATOM 1598 C C . GLN A 1 192 ? 13.838 -19.758 -5.008 1.00 93.62 192 GLN A C 1
ATOM 1600 O O . GLN A 1 192 ? 12.869 -19.434 -4.323 1.00 93.62 192 GLN A O 1
ATOM 1605 N N . GLN A 1 193 ? 13.846 -19.660 -6.334 1.00 92.12 193 GLN A N 1
ATOM 1606 C CA . GLN A 1 193 ? 12.756 -19.039 -7.072 1.00 92.12 193 GLN A CA 1
ATOM 1607 C C . GLN A 1 193 ? 11.753 -20.081 -7.563 1.00 92.12 193 GLN A C 1
ATOM 1609 O O . GLN A 1 193 ? 12.116 -21.074 -8.191 1.00 92.12 193 GLN A O 1
ATOM 1614 N N . ILE A 1 194 ? 10.474 -19.817 -7.323 1.00 92.25 194 ILE A N 1
ATOM 1615 C CA . ILE A 1 194 ? 9.344 -20.526 -7.921 1.00 92.25 194 ILE A CA 1
ATOM 1616 C C . ILE A 1 194 ? 8.603 -19.483 -8.748 1.00 92.25 194 ILE A C 1
ATOM 1618 O O . ILE A 1 194 ? 8.186 -18.472 -8.193 1.00 92.25 194 ILE A O 1
ATOM 1622 N N . ILE A 1 195 ? 8.489 -19.687 -10.066 1.00 92.88 195 ILE A N 1
ATOM 1623 C CA . ILE A 1 195 ? 7.920 -18.708 -11.021 1.00 92.88 195 ILE A CA 1
ATOM 1624 C C . ILE A 1 195 ? 8.511 -17.290 -10.877 1.00 92.88 195 ILE A C 1
ATOM 1626 O O . ILE A 1 195 ? 7.794 -16.300 -10.979 1.00 92.88 195 ILE A O 1
ATOM 1630 N N . GLY A 1 196 ? 9.814 -17.189 -10.585 1.00 90.94 196 GLY A N 1
ATOM 1631 C CA . GLY A 1 196 ? 10.504 -15.909 -10.373 1.00 90.94 196 GLY A CA 1
ATOM 1632 C C . GLY A 1 196 ? 10.302 -15.279 -8.989 1.00 90.94 196 GLY A C 1
ATOM 1633 O O . GLY A 1 196 ? 10.846 -14.214 -8.717 1.00 90.94 196 GLY A O 1
ATOM 1634 N N . ILE A 1 197 ? 9.552 -15.927 -8.094 1.00 93.94 197 ILE A N 1
ATOM 1635 C CA . ILE A 1 197 ? 9.270 -15.454 -6.734 1.00 93.94 197 ILE A CA 1
ATOM 1636 C C . ILE A 1 197 ? 10.136 -16.229 -5.740 1.00 93.94 197 ILE A C 1
ATOM 1638 O O . ILE A 1 197 ? 10.121 -17.460 -5.734 1.00 93.94 197 ILE A O 1
ATOM 1642 N N . GLY A 1 198 ? 10.861 -15.526 -4.868 1.00 93.50 198 GLY A N 1
ATOM 1643 C CA . GLY A 1 198 ? 11.656 -16.162 -3.812 1.00 93.50 198 GLY A CA 1
ATOM 1644 C C . GLY A 1 198 ? 10.809 -16.968 -2.814 1.00 93.50 198 GLY A C 1
ATOM 1645 O O . GLY A 1 198 ? 9.739 -16.531 -2.383 1.00 93.50 198 GLY A O 1
ATOM 1646 N N . LEU A 1 199 ? 11.298 -18.138 -2.400 1.00 94.75 199 LEU A N 1
ATOM 1647 C CA . LEU A 1 199 ? 10.595 -19.050 -1.494 1.00 94.75 199 LEU A CA 1
ATOM 1648 C C . LEU A 1 199 ? 10.274 -18.400 -0.139 1.00 94.75 199 LEU A C 1
ATOM 1650 O O . LEU A 1 199 ? 9.180 -18.614 0.392 1.00 94.75 199 LEU A O 1
ATOM 1654 N N . LEU A 1 200 ? 11.171 -17.561 0.397 1.00 95.44 200 LEU A N 1
ATOM 1655 C CA . LEU A 1 200 ? 10.916 -16.810 1.633 1.00 95.44 200 LEU A CA 1
ATOM 1656 C C . LEU A 1 200 ? 9.656 -1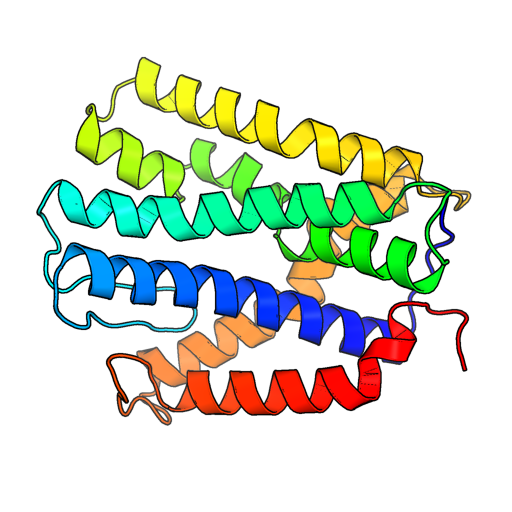5.941 1.532 1.00 95.44 200 LEU A C 1
ATOM 1658 O O . LEU A 1 200 ? 8.873 -15.877 2.481 1.00 95.44 200 LEU A O 1
ATOM 1662 N N . PHE A 1 201 ? 9.438 -15.304 0.379 1.00 94.88 201 PHE A N 1
ATOM 1663 C CA . PHE A 1 201 ? 8.252 -14.490 0.130 1.00 94.88 201 PHE A CA 1
ATOM 1664 C C . PHE A 1 201 ? 6.977 -15.336 0.166 1.00 94.88 201 PHE A C 1
ATOM 1666 O O . PHE A 1 201 ? 6.021 -14.973 0.849 1.00 94.88 201 PHE A O 1
ATOM 1673 N N . ILE A 1 202 ? 6.981 -16.494 -0.501 1.00 94.81 202 ILE A N 1
ATOM 1674 C CA . ILE A 1 202 ? 5.833 -17.416 -0.532 1.00 94.81 202 ILE A CA 1
ATOM 1675 C C . ILE A 1 202 ? 5.490 -17.900 0.881 1.00 94.81 202 ILE A C 1
ATOM 1677 O O . ILE A 1 202 ? 4.326 -17.883 1.282 1.00 94.81 202 ILE A O 1
ATOM 1681 N N . ILE A 1 203 ? 6.499 -18.296 1.661 1.00 95.62 203 ILE A N 1
ATOM 1682 C CA . ILE A 1 203 ? 6.306 -18.737 3.047 1.00 95.62 203 ILE A CA 1
ATOM 1683 C C . ILE A 1 203 ? 5.734 -17.598 3.894 1.00 95.62 203 ILE A C 1
ATOM 1685 O O . ILE A 1 203 ? 4.762 -17.810 4.622 1.00 95.62 203 ILE A O 1
ATOM 1689 N N . ASN A 1 204 ? 6.293 -16.389 3.787 1.00 95.88 204 ASN A N 1
ATOM 1690 C CA . ASN A 1 204 ? 5.787 -15.226 4.511 1.00 95.88 204 ASN A CA 1
ATOM 1691 C C . ASN A 1 204 ? 4.324 -14.921 4.157 1.00 95.88 204 ASN A C 1
ATOM 1693 O O . ASN A 1 204 ? 3.528 -14.662 5.059 1.00 95.88 204 ASN A O 1
ATOM 1697 N N . GLU A 1 205 ? 3.955 -14.981 2.878 1.00 95.19 205 GLU A N 1
ATOM 1698 C CA . GLU A 1 205 ? 2.574 -14.789 2.426 1.00 95.19 205 GLU A CA 1
ATOM 1699 C C . GLU A 1 205 ? 1.628 -15.800 3.079 1.00 95.19 205 GLU A C 1
ATOM 1701 O O . GLU A 1 205 ? 0.651 -15.410 3.720 1.00 95.19 205 GLU A O 1
ATOM 1706 N N . VAL A 1 206 ? 1.951 -17.096 3.023 1.00 96.94 206 VAL A N 1
ATOM 1707 C CA . VAL A 1 206 ? 1.129 -18.149 3.644 1.00 96.94 206 VAL A CA 1
ATOM 1708 C C . VAL A 1 206 ? 0.986 -17.921 5.150 1.00 96.94 206 VAL A C 1
ATOM 1710 O O . VAL A 1 206 ? -0.130 -17.946 5.676 1.00 96.94 206 VAL A O 1
ATOM 1713 N N . LEU A 1 207 ? 2.088 -17.646 5.852 1.00 97.50 207 LEU A N 1
ATOM 1714 C CA . LEU A 1 207 ? 2.064 -17.368 7.290 1.00 97.50 207 LEU A CA 1
ATOM 1715 C C . LEU A 1 207 ? 1.220 -16.131 7.614 1.00 97.50 207 LEU A C 1
ATOM 1717 O O . LEU A 1 207 ? 0.447 -16.145 8.575 1.00 97.50 207 LEU A O 1
ATOM 1721 N N . THR A 1 208 ? 1.317 -15.083 6.798 1.00 97.38 208 THR A N 1
ATOM 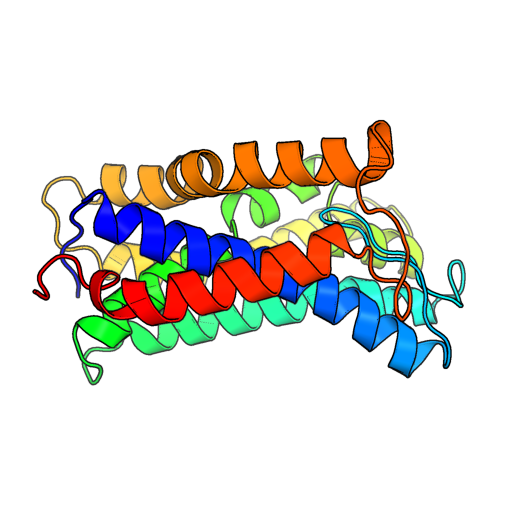1722 C CA . THR A 1 208 ? 0.564 -13.839 6.981 1.00 97.38 208 THR A CA 1
ATOM 1723 C C . THR A 1 208 ? -0.929 -14.048 6.726 1.00 97.38 208 THR A C 1
ATOM 1725 O O . THR A 1 208 ? -1.747 -13.547 7.499 1.00 97.38 208 THR A O 1
ATOM 1728 N N . ILE A 1 209 ? -1.312 -14.839 5.719 1.00 97.81 209 ILE A N 1
ATOM 1729 C CA . ILE A 1 209 ? -2.709 -15.218 5.453 1.00 97.81 209 ILE A CA 1
ATOM 1730 C C . ILE A 1 209 ? -3.283 -16.016 6.628 1.00 97.81 209 ILE A C 1
ATOM 1732 O O . ILE A 1 209 ? -4.383 -15.715 7.103 1.00 97.81 209 ILE A O 1
ATOM 1736 N N . VAL A 1 210 ? -2.545 -17.011 7.128 1.00 98.12 210 VAL A N 1
ATOM 1737 C CA . VAL A 1 210 ? -2.967 -17.829 8.274 1.00 98.12 210 VAL A CA 1
ATOM 1738 C C . VAL A 1 210 ? -3.121 -16.955 9.520 1.00 98.12 210 VAL A C 1
ATOM 1740 O O . VAL A 1 210 ? -4.168 -16.981 10.172 1.00 98.12 210 VAL A O 1
ATOM 1743 N N . ALA A 1 211 ? -2.133 -16.112 9.822 1.00 97.62 211 ALA A N 1
ATOM 1744 C CA . ALA A 1 211 ? -2.199 -15.171 10.935 1.00 97.62 211 ALA A CA 1
ATOM 1745 C C . ALA A 1 211 ? -3.379 -14.197 10.789 1.00 97.62 211 ALA A C 1
ATOM 1747 O O . ALA A 1 211 ? -4.116 -13.964 11.754 1.00 97.62 211 ALA A O 1
ATOM 1748 N N . TYR A 1 212 ? -3.629 -13.679 9.582 1.00 97.56 212 TYR A N 1
ATOM 1749 C CA . TYR A 1 212 ? -4.781 -12.830 9.304 1.00 97.56 212 TYR A CA 1
ATOM 1750 C C . TYR A 1 212 ? -6.094 -13.572 9.536 1.00 97.56 212 TYR A C 1
ATOM 1752 O O . TYR A 1 212 ? -7.000 -13.024 10.155 1.00 97.56 212 TYR A O 1
ATOM 1760 N N . TYR A 1 213 ? -6.218 -14.828 9.110 1.00 97.44 213 TYR A N 1
ATOM 1761 C CA . TYR A 1 213 ? -7.441 -15.605 9.300 1.00 97.44 213 TYR A CA 1
ATOM 1762 C C . TYR A 1 213 ? -7.860 -15.674 10.777 1.00 97.44 213 TYR A C 1
ATOM 1764 O O . TYR A 1 213 ? -9.037 -15.464 11.092 1.00 97.44 213 TYR A O 1
ATOM 1772 N N . PHE A 1 214 ? -6.895 -15.879 11.679 1.00 97.44 214 PHE A N 1
ATOM 1773 C CA . PHE A 1 214 ? -7.133 -15.933 13.123 1.00 97.44 214 PHE A CA 1
ATOM 1774 C C . PHE A 1 214 ? -7.298 -14.557 13.776 1.00 97.44 214 PHE A C 1
ATOM 1776 O O . PHE A 1 214 ? -7.996 -14.432 14.786 1.00 97.44 214 PHE A O 1
ATOM 1783 N N . THR A 1 215 ? -6.699 -13.508 13.210 1.00 96.75 215 THR A N 1
ATOM 1784 C CA . THR A 1 215 ? -6.684 -12.171 13.824 1.00 96.75 215 THR A CA 1
ATOM 1785 C C . THR A 1 215 ? -7.637 -11.168 13.189 1.00 96.75 215 THR A C 1
ATOM 1787 O O . THR A 1 215 ? -7.938 -10.152 13.813 1.00 96.75 215 THR A O 1
ATOM 1790 N N . LYS A 1 216 ? -8.212 -11.457 12.014 1.00 96.31 216 LYS A N 1
ATOM 1791 C CA . LYS A 1 216 ? -9.039 -10.523 11.230 1.00 96.31 216 LYS A CA 1
ATOM 1792 C C . LYS A 1 216 ? -10.149 -9.883 12.044 1.00 96.31 216 LYS A C 1
ATOM 1794 O O . LYS A 1 216 ? -10.434 -8.709 11.847 1.00 96.31 216 LYS A O 1
ATOM 1799 N N . LYS A 1 217 ? -10.767 -10.618 12.978 1.00 95.69 217 LYS A N 1
ATOM 1800 C CA . LYS A 1 217 ? -11.858 -10.104 13.822 1.00 95.69 217 LYS A CA 1
ATOM 1801 C C . LYS A 1 217 ? -11.430 -8.936 14.717 1.00 95.69 217 LYS A C 1
ATOM 1803 O O . LYS A 1 217 ? -12.270 -8.097 15.019 1.00 95.69 217 LYS A O 1
ATOM 1808 N N . TYR A 1 218 ? -10.145 -8.863 15.063 1.00 96.88 218 TYR A N 1
ATOM 1809 C CA . TYR A 1 218 ? -9.552 -7.831 15.909 1.00 96.88 218 TYR A CA 1
ATOM 1810 C C . TYR A 1 218 ? -9.223 -6.539 15.170 1.00 96.88 218 TYR A C 1
ATOM 1812 O O . TYR A 1 218 ? -8.791 -5.583 15.811 1.00 96.88 218 TYR A O 1
ATOM 1820 N N . ILE A 1 219 ? -9.466 -6.471 13.853 1.00 96.56 219 ILE A N 1
ATOM 1821 C CA . ILE A 1 219 ? -9.424 -5.188 13.145 1.00 96.56 219 ILE A CA 1
ATOM 1822 C C . ILE A 1 219 ? -10.487 -4.226 13.685 1.00 96.56 219 ILE A C 1
ATOM 1824 O O . ILE A 1 219 ? -10.276 -3.018 13.686 1.00 96.56 219 ILE A O 1
ATOM 1828 N N . ASP A 1 220 ? -11.598 -4.763 14.196 1.00 95.88 220 ASP A N 1
ATOM 1829 C CA . ASP A 1 220 ? -12.494 -4.051 15.097 1.00 95.88 220 ASP A CA 1
ATOM 1830 C C . ASP A 1 220 ? -11.984 -4.248 16.537 1.00 95.88 220 ASP A C 1
ATOM 1832 O O . ASP A 1 220 ? -12.156 -5.330 17.108 1.00 95.88 220 ASP A O 1
ATOM 1836 N N . PRO A 1 221 ? -11.343 -3.235 17.147 1.00 91.50 221 PRO A N 1
ATOM 1837 C CA . PRO A 1 221 ? -10.693 -3.385 18.445 1.00 91.50 221 PRO A CA 1
ATOM 1838 C C . PRO A 1 221 ? -11.683 -3.513 19.615 1.00 91.50 221 PRO A C 1
ATOM 1840 O O . PRO A 1 221 ? -11.249 -3.676 20.759 1.00 91.50 221 PRO A O 1
ATOM 1843 N N . PHE A 1 222 ? -12.993 -3.413 19.362 1.00 92.06 222 PHE A N 1
ATOM 1844 C CA . PHE A 1 222 ? -14.048 -3.608 20.362 1.00 92.06 222 PHE A CA 1
ATOM 1845 C C . PHE A 1 222 ? -14.717 -4.978 20.264 1.00 92.06 222 PHE A C 1
ATOM 1847 O O . PHE A 1 222 ? -15.582 -5.296 21.078 1.00 92.06 222 PHE A O 1
ATOM 1854 N N . ARG A 1 223 ? -14.320 -5.799 19.289 1.00 86.31 223 ARG A N 1
ATOM 1855 C CA . ARG A 1 223 ? -14.832 -7.155 19.115 1.00 86.31 223 ARG A CA 1
ATOM 1856 C C . ARG A 1 223 ? -14.012 -8.155 19.942 1.00 86.31 223 ARG A C 1
ATOM 1858 O O . ARG A 1 223 ? -12.782 -8.096 19.942 1.00 86.31 223 ARG A O 1
ATOM 1865 N N . ALA A 1 224 ? -14.702 -9.064 20.637 1.00 66.19 224 ALA A N 1
ATOM 1866 C CA . ALA A 1 224 ? -14.104 -10.108 21.484 1.00 66.19 224 ALA A CA 1
ATOM 1867 C C . ALA A 1 224 ? -13.457 -11.267 20.685 1.00 66.19 224 ALA A C 1
ATOM 1869 O O . ALA A 1 224 ? -14.000 -11.703 19.642 1.00 66.19 224 ALA A O 1
#

Sequence (224 aa):
MIKLKITWKYCIAFYCIGMLYASLHELIHHFAGYVVCGEWGVKTFNYFSTACDGEPKAHIATYAGPVFTFIMMYVGAYFLNEKFSNYKKHLGFAMIFAQIPLQRMVNPFFRMNDEYYATAQLFGATDIVYWSVIIVIWAICIPPLVKAFKAIQNKYRIWWFLFYFALFPYLLVGPFFMGLEYLMVHKEFLNQQIIGIGLLFIINEVLTIVAYYFTKKYIDPFRA

Radius of gyration: 18.06 Å; Cα contacts (8 Å, |Δi|>4): 336; chains: 1; bounding box: 46×40×45 Å

Secondary structure (DSSP, 8-state):
-B-----HHHHHHHHHHHHHHHHHHHHHHHHHHHHHHSS---B-SS-B--TTTTSTTHHHHHHHHHHHHHHHHHHHHHHTSTTS-HHHHHHHHHHHHHT-HHHHHHGGGGT-SHHHHHHHHHH-S-HHHHHHHHHHHHHHHHHHHHHHHHHB-STTHHHHHHIIIIIHHHHHHHHHHHHHHIIIIIS-TT--EETTEEHHHHHHHHHHHHHHHHHGGGGSTT--

pLDDT: mean 95.63, std 3.02, range [66.19, 98.62]

Foldseek 3Di:
DAEDDDDPLLLLLLLLLLQLLLLVLQVQLQVQLCVQVVAGWAGDSPDTDHPPPPDLSSLSSLVRSVVVLLVQLVCLLVQCDPPHDNLSVLVSLSSNLSSLLLCLLPQLVVCDGSQSVSQCSVPNDDPCSSVVSNVVSCVSSVPSLVSSLVSYPDPPSVVVSCCSNPPSSCVSHVVVSVVLRCCCPVVVNQVDDDSNYRRSSVVVNVVSVVSNVVSSQCSSVPGD

Mean predicted aligned error: 3.21 Å

Nearest PDB structures (foldseek):
  5k3j-assembly1_B  TM=2.135E-01  e=3.486E+00  Caenorhabditis elegans

Solvent-accessible surface area (backbone atoms only — not comparable to full-atom values): 11521 Å² total; per-residue (Å²): 100,46,74,86,63,92,44,75,57,25,49,50,20,47,30,28,51,23,49,51,46,50,51,47,31,53,48,38,24,43,53,40,17,24,72,71,52,76,36,66,25,43,37,61,77,89,49,73,47,39,60,40,65,92,43,82,67,42,39,56,12,43,44,40,21,58,53,49,46,54,51,43,23,47,53,10,40,58,28,43,42,80,93,46,54,68,53,45,26,35,43,10,50,48,41,35,36,35,58,42,54,50,56,67,61,48,34,46,82,74,69,39,54,49,66,46,48,40,48,28,73,75,74,41,87,42,72,66,50,55,53,49,48,50,52,50,48,44,65,64,52,45,61,36,50,53,50,48,56,71,27,48,67,46,94,61,40,66,61,56,44,50,38,44,54,72,42,49,47,51,72,57,34,43,63,55,52,54,48,52,34,44,37,30,72,76,62,53,43,54,45,59,65,56,87,34,31,26,43,48,57,55,53,49,50,54,54,35,52,55,52,27,70,77,25,49,67,24,44,24,68,86,53,135